Protein AF-A0A928Q6L2-F1 (afdb_monomer)

Mean predicted aligned error: 14.46 Å

Foldseek 3Di:
DDDPDDDDDDDDDDDPPPPPPPPPPPPPAFAFWDWAADPQKIDIDGDPQWWKFKDFAPDETDPVHDTCPDIDGDAAFTWIWMWTQHPSGIHDIDIDTDHHQQPVPGPFPVVSLLVVLVPDAAPEEDEIECADFQWDALSNLVSQACGNYWYWYQYPPRKIKIFGNPFAQHGHGDTADKDWDPDADPVQVVPDDADDKIKMFGDDADFRSGKMKMKDFQAPVLALWKWWKWFADPVVSHTHTDDIFGQDPRMTMDIDGGTGMMMIGTGNDYPDDPVCVVPDPDDDPPPPDD

Nearest PDB structures (foldseek):
  8ayr-assembly2_B  TM=3.734E-01  e=3.442E-06  Akkermansia muciniphila
  6q63-assembly3_C  TM=3.106E-01  e=3.620E-07  Bacteroides thetaiotaomicron
  7n6o-assembly2_B  TM=5.337E-01  e=1.717E-02  Acetivibrio clariflavus DSM 19732
  3fw6-assembly1_A  TM=4.450E-01  e=1.916E-02  uncultured bacterium
  4qaw-assembly2_B  TM=3.427E-01  e=5.441E-02  Paenibacillus barcinonensis

Radius of gyration: 30.63 Å; Cα contacts (8 Å, |Δi|>4): 575; chains: 1; bounding box: 78×60×92 Å

Sequence (290 aa):
MSFLKKCVSAVLAGITCLCFSAGVFAENPIEPPVIKCTRRIVTITAQEGATIYYTTDGTTPDENSEEYTKAFAIADDTVVKAIAVTVDGTSNIAERTLPSPLGDDDPDGWAEIDELLEDVSNHSTITVEAEKNTVIPERILDKIKGRDITLVIKVADGMKWTVNGKNVEYARDTDLYITTGEYIPKSVIDAVDGAKTTQLHLTNDGDFGFKATLSLSVDRENNGKYANLYSYNSTTKELEFRAASLVESGRTTFNFDHAADYALVIDEKSHADLSDLAAGEGVSVNEIML

pLDDT: mean 80.89, std 19.79, range [28.92, 98.44]

Solvent-accessible surface area (backbone atoms only — not comparable to full-atom values): 17105 Å² total; per-residue (Å²): 135,88,83,92,77,81,94,75,90,82,91,84,82,95,66,83,78,76,75,76,69,80,71,77,78,73,74,80,78,58,61,46,29,49,82,46,71,56,95,51,35,38,41,75,48,63,58,90,84,45,50,40,21,30,31,57,84,57,52,87,51,47,96,86,38,50,69,68,83,68,71,47,76,65,80,45,67,29,30,39,20,28,29,23,40,43,99,89,47,70,26,54,78,24,77,47,79,40,76,35,67,61,46,97,88,39,79,53,44,60,69,60,51,53,59,51,57,75,77,56,58,71,77,38,76,48,79,41,68,26,76,85,59,45,62,45,52,26,72,54,45,52,71,28,41,71,34,49,29,32,42,34,38,34,35,63,91,75,25,34,42,34,39,42,12,65,43,37,80,50,62,48,73,37,56,68,48,70,46,75,62,90,84,68,61,64,76,56,59,75,68,51,88,59,90,47,75,50,33,39,42,34,82,36,90,51,72,55,38,33,53,32,35,40,35,43,71,65,49,61,91,43,46,79,22,17,37,31,37,23,40,54,38,84,86,83,63,46,75,44,83,72,49,58,29,67,21,52,97,14,26,36,62,48,78,40,46,56,47,49,43,31,43,36,32,42,30,87,56,70,81,64,57,84,77,59,69,78,74,55,94,82,75,74,82,83,76,82,85,131

Structure (mmCIF, N/CA/C/O backbone):
data_AF-A0A928Q6L2-F1
#
_entry.id   AF-A0A928Q6L2-F1
#
loop_
_atom_site.group_PDB
_atom_site.id
_atom_site.type_symbol
_atom_site.label_atom_id
_atom_site.label_alt_id
_atom_site.label_comp_id
_atom_site.label_asym_id
_atom_site.label_entity_id
_atom_site.label_seq_id
_atom_site.pdbx_PDB_ins_code
_atom_site.Cartn_x
_atom_site.Cartn_y
_atom_site.Cartn_z
_atom_site.occupancy
_atom_site.B_iso_or_equiv
_atom_site.auth_seq_id
_atom_site.auth_comp_id
_atom_site.auth_asym_id
_atom_site.auth_atom_id
_atom_site.pdbx_PDB_model_num
ATOM 1 N N . MET A 1 1 ? 48.086 -8.098 -51.631 1.00 40.62 1 MET A N 1
ATOM 2 C CA . MET A 1 1 ? 48.821 -9.384 -51.598 1.00 40.62 1 MET A CA 1
ATOM 3 C C . MET A 1 1 ? 47.788 -10.508 -51.637 1.00 40.62 1 MET A C 1
ATOM 5 O O . MET A 1 1 ? 47.205 -10.819 -50.620 1.00 40.62 1 MET A O 1
ATOM 9 N N . SER A 1 2 ? 47.265 -10.870 -52.813 1.00 37.84 2 SER A N 1
ATOM 10 C CA . SER A 1 2 ? 47.676 -12.060 -53.585 1.00 37.84 2 SER A CA 1
ATOM 11 C C . SER A 1 2 ? 47.882 -13.302 -52.719 1.00 37.84 2 SER A C 1
ATOM 13 O O . SER A 1 2 ? 48.942 -13.392 -52.122 1.00 37.84 2 SER A O 1
ATOM 15 N N . PHE A 1 3 ? 46.954 -14.265 -52.763 1.00 28.92 3 PHE A N 1
ATOM 16 C CA . PHE A 1 3 ? 47.246 -15.658 -53.143 1.00 28.92 3 PHE A CA 1
ATOM 17 C C . PHE A 1 3 ? 45.947 -16.405 -53.507 1.00 28.92 3 PHE A C 1
ATOM 19 O O . PHE A 1 3 ? 45.435 -17.229 -52.761 1.00 28.92 3 PHE A O 1
ATOM 26 N N . LEU A 1 4 ? 45.445 -16.147 -54.719 1.00 41.34 4 LEU A N 1
ATOM 27 C CA . LEU A 1 4 ? 44.700 -17.149 -55.482 1.00 41.34 4 LEU A CA 1
ATOM 28 C C . LEU A 1 4 ? 45.760 -18.105 -56.066 1.00 41.34 4 LEU A C 1
ATOM 30 O O . LEU A 1 4 ? 46.512 -17.704 -56.956 1.00 41.34 4 LEU A O 1
ATOM 34 N N . LYS A 1 5 ? 45.900 -19.337 -55.557 1.00 35.44 5 LYS A N 1
ATOM 35 C CA . LYS A 1 5 ? 46.769 -20.354 -56.183 1.00 35.44 5 LYS A CA 1
ATOM 36 C C . LYS A 1 5 ? 46.229 -21.782 -56.006 1.00 35.44 5 LYS A C 1
ATOM 38 O O . LYS A 1 5 ? 46.359 -22.376 -54.948 1.00 35.44 5 LYS A O 1
ATOM 43 N N . LYS A 1 6 ? 45.778 -22.318 -57.150 1.00 33.12 6 LYS A N 1
ATOM 44 C CA . LYS A 1 6 ? 45.880 -23.710 -57.635 1.00 33.12 6 LYS A CA 1
ATOM 45 C C . LYS A 1 6 ? 45.034 -24.796 -56.947 1.00 33.12 6 LYS A C 1
ATOM 47 O O . LYS A 1 6 ? 45.506 -25.486 -56.057 1.00 33.12 6 LYS A O 1
ATOM 52 N N . CYS A 1 7 ? 43.872 -25.087 -57.537 1.00 32.19 7 CYS A N 1
ATOM 53 C CA . CYS A 1 7 ? 43.354 -26.456 -57.607 1.00 32.19 7 CYS A CA 1
ATOM 54 C C . CYS A 1 7 ? 43.884 -27.090 -58.904 1.00 32.19 7 CYS A C 1
ATOM 56 O O . CYS A 1 7 ? 43.469 -26.708 -59.997 1.00 32.19 7 CYS A O 1
ATOM 58 N N . VAL A 1 8 ? 44.848 -28.006 -58.790 1.00 32.50 8 VAL A N 1
ATOM 59 C CA . VAL A 1 8 ? 45.273 -28.893 -59.881 1.00 32.50 8 VAL A CA 1
ATOM 60 C C . VAL A 1 8 ? 44.993 -30.325 -59.440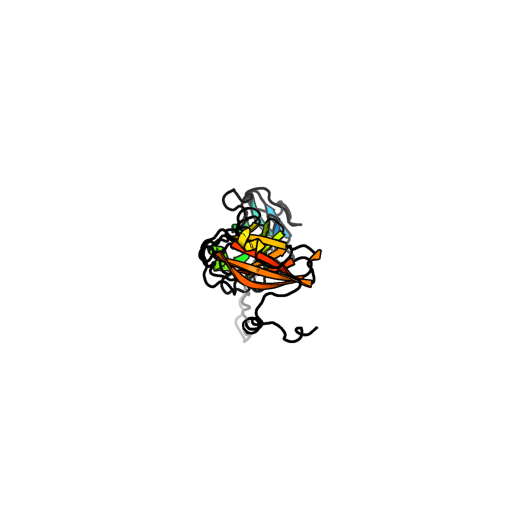 1.00 32.50 8 VAL A C 1
ATOM 62 O O . VAL A 1 8 ? 45.383 -30.737 -58.354 1.00 32.50 8 VAL A O 1
ATOM 65 N N . SER A 1 9 ? 44.279 -31.014 -60.323 1.00 37.91 9 SER A N 1
ATOM 66 C CA . SER A 1 9 ? 43.888 -32.422 -60.360 1.00 37.91 9 SER A CA 1
ATOM 67 C C . SER A 1 9 ? 44.797 -33.421 -59.624 1.00 37.91 9 SER A C 1
ATOM 69 O O . SER A 1 9 ? 45.996 -33.479 -59.891 1.00 37.91 9 SER A O 1
ATOM 71 N N . ALA A 1 10 ? 44.190 -34.290 -58.809 1.00 32.31 10 ALA A N 1
ATOM 72 C CA . ALA A 1 10 ? 44.669 -35.649 -58.558 1.00 32.31 10 ALA A CA 1
ATOM 73 C C . ALA A 1 10 ? 43.482 -36.551 -58.168 1.00 32.31 10 ALA A C 1
ATOM 75 O O . ALA A 1 10 ? 42.943 -36.466 -57.067 1.00 32.31 10 ALA A O 1
ATOM 76 N N . VAL A 1 11 ? 43.071 -37.413 -59.098 1.00 41.72 11 VAL A N 1
ATOM 77 C CA . VAL A 1 11 ? 42.202 -38.568 -58.847 1.00 41.72 11 VAL A CA 1
ATOM 78 C C . VAL A 1 11 ? 43.121 -39.771 -58.639 1.00 41.72 11 VAL A C 1
ATOM 80 O O . VAL A 1 11 ? 43.777 -40.157 -59.599 1.00 41.72 11 VAL A O 1
ATOM 83 N N . LEU A 1 12 ? 43.209 -40.318 -57.417 1.00 36.53 12 LEU A N 1
ATOM 84 C CA . LEU A 1 12 ? 43.029 -41.746 -57.068 1.00 36.53 12 LEU A CA 1
ATOM 85 C C . LEU A 1 12 ? 43.478 -42.040 -55.618 1.00 36.53 12 LEU A C 1
ATOM 87 O O . LEU A 1 12 ? 44.453 -41.479 -55.135 1.00 36.53 12 LEU A O 1
ATOM 91 N N . ALA A 1 13 ? 42.802 -43.029 -55.021 1.00 37.19 13 ALA A N 1
ATOM 92 C CA . ALA A 1 13 ? 43.087 -43.743 -53.768 1.00 37.19 13 ALA A CA 1
ATOM 93 C C . ALA A 1 13 ? 42.640 -43.089 -52.440 1.00 37.19 13 ALA A C 1
ATOM 95 O O . ALA A 1 13 ? 43.429 -42.560 -51.667 1.00 37.19 13 ALA A O 1
ATOM 96 N N . GLY A 1 14 ? 41.354 -43.274 -52.119 1.00 45.66 14 GLY A N 1
ATOM 97 C CA . GLY A 1 14 ? 40.984 -43.892 -50.837 1.00 45.66 14 GLY A CA 1
ATOM 98 C C . GLY A 1 14 ? 41.212 -43.109 -49.542 1.00 45.66 14 GLY A C 1
ATOM 99 O O . GLY A 1 14 ? 41.394 -43.742 -48.507 1.00 45.66 14 GLY A O 1
ATOM 100 N N . ILE A 1 15 ? 41.169 -41.778 -49.564 1.00 41.44 15 ILE A N 1
ATOM 101 C CA . ILE A 1 15 ? 41.111 -40.965 -48.343 1.00 41.44 15 ILE A CA 1
ATOM 102 C C . ILE A 1 15 ? 39.770 -40.243 -48.337 1.00 41.44 15 ILE A C 1
ATOM 104 O O . ILE A 1 15 ? 39.452 -39.484 -49.252 1.00 41.44 15 ILE A O 1
ATOM 108 N N . THR A 1 16 ? 38.968 -40.524 -47.316 1.00 37.81 16 THR A N 1
ATOM 109 C CA . THR A 1 16 ? 37.735 -39.816 -46.986 1.00 37.81 16 THR A CA 1
ATOM 110 C C . THR A 1 16 ? 38.023 -38.318 -47.006 1.00 37.81 16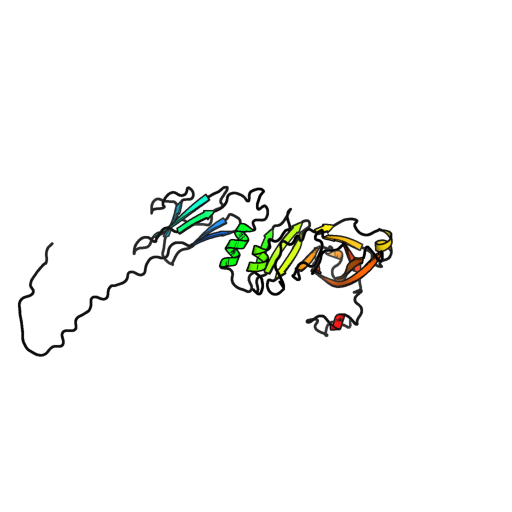 THR A C 1
ATOM 112 O O . THR A 1 16 ? 38.764 -37.804 -46.169 1.00 37.81 16 THR A O 1
ATOM 115 N N . CYS A 1 17 ? 37.467 -37.613 -47.989 1.00 34.19 17 CYS A N 1
ATOM 116 C CA . CYS A 1 17 ? 37.455 -36.162 -47.988 1.00 34.19 17 CYS A CA 1
ATOM 117 C C . CYS A 1 17 ? 36.532 -35.750 -46.838 1.00 34.19 17 CYS A C 1
ATOM 119 O O . CYS A 1 17 ? 35.310 -35.778 -46.970 1.00 34.19 17 CYS A O 1
ATOM 121 N N . LEU A 1 18 ? 37.113 -35.445 -45.677 1.00 39.09 18 LEU A N 1
ATOM 122 C CA . LEU A 1 18 ? 36.446 -34.626 -44.678 1.00 39.09 18 LEU A CA 1
ATOM 123 C C . LEU A 1 18 ? 36.223 -33.272 -45.347 1.00 39.09 18 LEU A C 1
ATOM 125 O O . LEU A 1 18 ? 37.106 -32.415 -45.360 1.00 39.09 18 LEU A O 1
ATOM 129 N N . CYS A 1 19 ? 35.051 -33.096 -45.951 1.00 41.66 19 CYS A N 1
ATOM 130 C CA . CYS A 1 19 ? 34.505 -31.772 -46.152 1.00 41.66 19 CYS A CA 1
ATOM 131 C C . CYS A 1 19 ? 34.400 -31.163 -44.753 1.00 41.66 19 CYS A C 1
ATOM 133 O O . CYS A 1 19 ? 33.450 -31.435 -44.022 1.00 41.66 19 CYS A O 1
ATOM 135 N N . PHE A 1 20 ? 35.394 -30.370 -44.351 1.00 37.38 20 PHE A N 1
ATOM 136 C CA . PHE A 1 20 ? 35.146 -29.336 -43.364 1.00 37.38 20 PHE A CA 1
ATOM 137 C C . PHE A 1 20 ? 34.102 -28.433 -44.012 1.00 37.38 20 PHE A C 1
ATOM 139 O O . PHE A 1 20 ? 34.420 -27.589 -44.849 1.00 37.38 20 PHE A O 1
ATOM 146 N N . SER A 1 21 ? 32.832 -28.672 -43.681 1.00 47.53 21 SER A N 1
ATOM 147 C CA . SER A 1 21 ? 31.844 -27.611 -43.736 1.00 47.53 21 SER A CA 1
ATOM 148 C C . SER A 1 21 ? 32.478 -26.468 -42.963 1.00 47.53 21 SER A C 1
ATOM 150 O O . SER A 1 21 ? 32.777 -26.631 -41.779 1.00 47.53 21 SER A O 1
ATOM 152 N N . ALA A 1 22 ? 32.759 -25.355 -43.638 1.00 45.72 22 ALA A N 1
ATOM 153 C CA . ALA A 1 22 ? 32.972 -24.101 -42.949 1.00 45.72 22 ALA A CA 1
ATOM 154 C C . ALA A 1 22 ? 31.713 -23.907 -42.102 1.00 45.72 22 ALA A C 1
ATOM 156 O O . ALA A 1 22 ? 30.637 -23.632 -42.632 1.00 45.72 22 ALA A O 1
ATOM 157 N N . GLY A 1 23 ? 31.812 -24.217 -40.809 1.00 45.12 23 GLY A N 1
ATOM 158 C CA . GLY A 1 23 ? 30.796 -23.827 -39.858 1.00 45.12 23 GLY A CA 1
ATOM 159 C C . GLY A 1 23 ? 30.689 -22.324 -40.003 1.00 45.12 23 GLY A C 1
ATOM 160 O O . GLY A 1 23 ? 31.689 -21.619 -39.873 1.00 45.12 23 GLY A O 1
ATOM 161 N N . VAL A 1 24 ? 29.507 -21.853 -40.377 1.00 46.97 24 VAL A N 1
ATOM 162 C CA . VAL A 1 24 ? 29.155 -20.452 -40.213 1.00 46.97 24 VAL A CA 1
ATOM 163 C C . VAL A 1 24 ? 29.370 -20.187 -38.726 1.00 46.97 24 VAL A C 1
ATOM 165 O O . VAL A 1 24 ? 28.624 -20.712 -37.901 1.00 46.97 24 VAL A O 1
ATOM 168 N N . PHE A 1 25 ? 30.442 -19.480 -38.366 1.00 44.53 25 PHE A N 1
ATOM 169 C CA . PHE A 1 25 ? 30.524 -18.867 -37.051 1.00 44.53 25 PHE A CA 1
ATOM 170 C C . PHE A 1 25 ? 29.411 -17.827 -37.065 1.00 44.53 25 PHE A C 1
ATOM 172 O O . PHE A 1 25 ? 29.565 -16.763 -37.656 1.00 44.53 25 PHE A O 1
ATOM 179 N N . ALA A 1 26 ? 28.237 -18.186 -36.548 1.00 49.31 26 ALA A N 1
ATOM 180 C CA . ALA A 1 26 ? 27.267 -17.177 -36.182 1.00 49.31 26 ALA A CA 1
ATOM 181 C C . ALA A 1 26 ? 27.952 -16.375 -35.076 1.00 49.31 26 ALA A C 1
ATOM 183 O O . ALA A 1 26 ? 28.134 -16.888 -33.971 1.00 49.31 26 ALA A O 1
ATOM 184 N N . GLU A 1 27 ? 28.442 -15.182 -35.413 1.00 59.59 27 GLU A N 1
ATOM 185 C CA . GLU A 1 27 ? 28.811 -14.192 -34.410 1.00 59.59 27 GLU A CA 1
ATOM 186 C C . GLU A 1 27 ? 27.610 -14.082 -33.469 1.00 59.59 27 GLU A C 1
ATOM 188 O O . GLU A 1 27 ? 26.473 -13.927 -33.926 1.00 59.59 27 GLU A O 1
ATOM 193 N N . ASN A 1 28 ? 27.834 -14.303 -32.172 1.00 69.88 28 ASN A N 1
ATOM 194 C CA . ASN A 1 28 ? 26.754 -14.195 -31.205 1.00 69.88 28 ASN A CA 1
ATOM 195 C C . ASN A 1 28 ? 26.298 -12.728 -31.226 1.00 69.88 28 ASN A C 1
ATOM 197 O O . ASN A 1 28 ? 27.133 -11.859 -30.963 1.00 69.88 28 ASN A O 1
ATOM 201 N N . PRO A 1 29 ? 25.046 -12.423 -31.607 1.00 80.81 29 PRO A N 1
ATOM 202 C CA . PRO A 1 29 ? 24.621 -11.043 -31.777 1.00 80.81 29 PRO A CA 1
ATOM 203 C C . PRO A 1 29 ? 24.722 -10.304 -30.442 1.00 80.81 29 PRO A C 1
ATOM 205 O O . PRO A 1 29 ? 24.316 -10.828 -29.408 1.00 80.81 29 PRO A O 1
ATOM 208 N N . ILE A 1 30 ? 25.266 -9.089 -30.476 1.00 89.94 30 ILE A N 1
ATOM 209 C CA . ILE A 1 30 ? 25.397 -8.238 -29.291 1.00 89.94 30 ILE A CA 1
ATOM 210 C C . ILE A 1 30 ? 23.996 -7.787 -28.876 1.00 89.94 30 ILE A C 1
ATOM 212 O O . ILE A 1 30 ? 23.276 -7.162 -29.665 1.00 89.94 30 ILE A O 1
ATOM 216 N N . GLU A 1 31 ? 23.606 -8.109 -27.646 1.00 92.19 31 GLU A N 1
ATOM 217 C CA . GLU A 1 31 ? 22.287 -7.774 -27.118 1.00 92.19 31 GLU A CA 1
ATOM 218 C C . GLU A 1 31 ? 22.142 -6.249 -26.959 1.00 92.19 31 GLU A C 1
ATOM 220 O O . GLU A 1 31 ? 23.057 -5.588 -26.453 1.00 92.19 31 GLU A O 1
ATOM 225 N N . PRO A 1 32 ? 21.012 -5.653 -27.392 1.00 94.56 32 PRO A N 1
ATOM 226 C CA . PRO A 1 32 ? 20.738 -4.241 -27.147 1.00 94.56 32 PRO A CA 1
ATOM 227 C C . PRO A 1 32 ? 20.707 -3.927 -25.646 1.00 94.56 32 PRO A C 1
ATOM 229 O O . PRO A 1 32 ? 20.254 -4.765 -24.861 1.00 94.56 32 PRO A O 1
ATOM 232 N N . PRO A 1 33 ? 21.119 -2.717 -25.225 1.00 96.50 33 PRO A N 1
ATOM 233 C CA . PRO A 1 33 ? 20.975 -2.303 -23.838 1.00 96.50 33 PRO A CA 1
ATOM 234 C C . PRO A 1 33 ? 19.519 -2.354 -23.363 1.00 96.50 33 PRO A C 1
ATOM 236 O O . PRO A 1 33 ? 18.582 -2.102 -24.114 1.00 96.50 33 PRO A O 1
ATOM 239 N N . VAL A 1 34 ? 19.322 -2.599 -22.075 1.00 92.62 34 VAL A N 1
ATOM 240 C CA . VAL A 1 34 ? 18.017 -2.494 -21.423 1.00 92.62 34 VAL A CA 1
ATOM 241 C C . VAL A 1 34 ? 17.942 -1.144 -20.723 1.00 92.62 34 VAL A C 1
ATOM 243 O O . VAL A 1 34 ? 18.728 -0.874 -19.815 1.00 92.62 34 VAL A O 1
ATOM 246 N N . ILE A 1 35 ? 16.995 -0.299 -21.137 1.00 91.19 35 ILE A N 1
ATOM 247 C CA . ILE A 1 35 ? 16.737 1.013 -20.531 1.00 91.19 35 ILE A CA 1
ATOM 248 C C . ILE A 1 35 ? 15.578 0.868 -19.542 1.00 91.19 35 ILE A C 1
ATOM 250 O O . ILE A 1 35 ? 14.448 0.575 -19.939 1.00 91.19 35 ILE A O 1
ATOM 254 N N . LYS A 1 36 ? 15.845 1.108 -18.257 1.00 84.06 36 LYS A N 1
ATOM 255 C CA . LYS A 1 36 ? 14.847 1.136 -17.181 1.00 84.06 36 LYS A CA 1
ATOM 256 C C . LYS A 1 36 ? 14.725 2.534 -16.600 1.00 84.06 36 LYS A C 1
ATOM 258 O O . LYS A 1 36 ? 15.730 3.213 -16.419 1.00 84.06 36 LYS A O 1
ATOM 263 N N . CYS A 1 37 ? 13.511 2.935 -16.253 1.00 76.56 37 CYS A N 1
ATOM 264 C CA . CYS A 1 37 ? 13.260 4.134 -15.465 1.00 76.56 37 CYS A CA 1
ATOM 265 C C . CYS A 1 37 ? 12.486 3.741 -14.210 1.00 76.56 37 CYS A C 1
ATOM 267 O O . CYS A 1 37 ? 11.522 2.982 -14.278 1.00 76.56 37 CYS A O 1
ATOM 269 N N . THR A 1 38 ? 12.934 4.211 -13.053 1.00 68.75 38 THR A N 1
ATOM 270 C CA . THR A 1 38 ? 12.230 4.016 -11.784 1.00 68.75 38 THR A CA 1
ATOM 271 C C . THR A 1 38 ? 12.279 5.319 -11.014 1.00 68.75 38 THR A C 1
ATOM 273 O O . THR A 1 38 ? 13.371 5.774 -10.670 1.00 68.75 38 THR A O 1
ATOM 276 N N . ARG A 1 39 ? 11.118 5.932 -10.740 1.00 67.69 39 ARG A N 1
ATOM 277 C CA . ARG A 1 39 ? 11.035 7.228 -10.048 1.00 67.69 39 ARG A CA 1
ATOM 278 C C . ARG A 1 39 ? 11.937 8.279 -10.694 1.00 67.69 39 ARG A C 1
ATOM 280 O O . ARG A 1 39 ? 12.714 8.947 -10.011 1.00 67.69 39 ARG A O 1
ATOM 287 N N . ARG A 1 40 ? 11.855 8.397 -12.022 1.00 72.00 40 ARG A N 1
ATOM 288 C CA . ARG A 1 40 ? 12.653 9.326 -12.848 1.00 72.00 40 ARG A CA 1
ATOM 289 C C . ARG A 1 40 ? 14.159 9.075 -12.881 1.00 72.00 40 ARG A C 1
ATOM 291 O O . ARG A 1 40 ? 14.885 9.900 -13.430 1.00 72.00 40 ARG A O 1
ATOM 298 N N . ILE A 1 41 ? 14.642 7.984 -12.295 1.00 75.56 41 ILE A N 1
ATOM 299 C CA . ILE A 1 41 ? 16.047 7.598 -12.371 1.00 75.56 41 ILE A CA 1
ATOM 300 C C . ILE A 1 41 ? 16.188 6.582 -13.497 1.00 75.56 41 ILE A C 1
ATOM 302 O O . ILE A 1 41 ? 15.669 5.467 -13.412 1.00 75.56 41 ILE A O 1
ATOM 306 N N . VAL A 1 42 ? 16.897 6.981 -14.547 1.00 87.69 42 VAL A N 1
ATOM 307 C CA . VAL A 1 42 ? 17.224 6.128 -15.683 1.00 87.69 42 VAL A CA 1
ATOM 308 C C . VAL A 1 42 ? 18.429 5.275 -15.332 1.00 87.69 42 VAL A C 1
ATOM 310 O O . VAL A 1 42 ? 19.475 5.777 -14.913 1.00 87.69 42 VAL A O 1
ATOM 313 N N . THR A 1 43 ? 18.272 3.973 -15.528 1.00 89.56 43 THR A N 1
ATOM 314 C CA . THR A 1 43 ? 19.337 2.981 -15.435 1.00 89.56 43 THR A CA 1
ATOM 315 C C . THR A 1 43 ? 19.429 2.228 -16.750 1.00 89.56 43 THR A C 1
ATOM 317 O O . THR A 1 43 ? 18.408 1.830 -17.309 1.00 89.56 43 THR A O 1
ATOM 320 N N . ILE A 1 44 ? 20.646 2.046 -17.252 1.00 96.06 44 ILE A N 1
ATOM 321 C CA . ILE A 1 44 ? 20.903 1.319 -18.493 1.00 96.06 44 ILE A CA 1
ATOM 322 C C . ILE A 1 44 ? 21.837 0.155 -18.174 1.00 96.06 44 ILE A C 1
ATOM 324 O O . ILE A 1 44 ? 22.843 0.327 -17.486 1.00 96.06 44 ILE A O 1
ATOM 328 N N . THR A 1 45 ? 21.490 -1.044 -18.631 1.00 94.62 45 THR A N 1
ATOM 329 C CA . THR A 1 45 ? 22.309 -2.250 -18.447 1.00 94.62 45 THR A CA 1
ATOM 330 C C . THR A 1 45 ? 22.571 -2.916 -19.786 1.00 94.62 45 THR A C 1
ATOM 332 O O . THR A 1 45 ? 21.702 -2.905 -20.651 1.00 94.62 45 THR A O 1
ATOM 335 N N . ALA A 1 46 ? 23.738 -3.529 -19.951 1.00 95.19 46 ALA A N 1
ATOM 336 C CA . ALA A 1 46 ? 24.104 -4.284 -21.145 1.00 95.19 46 ALA A CA 1
ATOM 337 C C . ALA A 1 46 ? 24.842 -5.572 -20.753 1.00 95.19 46 ALA A C 1
ATOM 339 O O . ALA A 1 46 ? 25.139 -5.790 -19.575 1.00 95.19 46 ALA A O 1
ATOM 340 N N . GLN A 1 47 ? 25.125 -6.417 -21.744 1.00 91.69 47 GLN A N 1
ATOM 341 C CA . GLN A 1 47 ? 25.938 -7.620 -21.574 1.00 91.69 47 GLN A CA 1
ATOM 342 C C . GLN A 1 47 ? 27.330 -7.311 -20.987 1.00 91.69 47 GLN A C 1
ATOM 344 O O . GLN A 1 47 ? 27.869 -6.214 -21.156 1.00 91.69 47 GLN A O 1
ATOM 349 N N . GLU A 1 48 ? 27.924 -8.289 -20.299 1.00 90.62 48 GLU A N 1
ATOM 350 C CA . GLU A 1 48 ? 29.237 -8.137 -19.664 1.00 90.62 48 GLU A CA 1
ATOM 351 C C . GLU A 1 48 ? 30.322 -7.751 -20.686 1.00 90.62 48 GLU A C 1
ATOM 353 O O . GLU A 1 48 ? 30.392 -8.302 -21.784 1.00 90.62 48 GLU A O 1
ATOM 358 N N . GLY A 1 49 ? 31.173 -6.788 -20.318 1.00 89.62 49 GLY A N 1
ATOM 359 C CA . GLY A 1 49 ? 32.259 -6.300 -21.172 1.00 89.62 49 GLY A CA 1
ATOM 360 C C . GLY A 1 49 ? 31.848 -5.280 -22.240 1.00 89.62 49 GLY A C 1
ATOM 361 O O . GLY A 1 49 ? 32.707 -4.870 -23.018 1.00 89.62 49 GLY A O 1
ATOM 362 N N . ALA A 1 50 ? 30.580 -4.855 -22.281 1.00 95.56 50 ALA A N 1
ATOM 363 C CA . ALA A 1 50 ? 30.124 -3.784 -23.163 1.00 95.56 50 ALA A CA 1
ATOM 364 C C . ALA A 1 50 ? 30.236 -2.393 -22.519 1.00 95.56 50 ALA A C 1
ATOM 366 O O . ALA A 1 50 ? 29.887 -2.206 -21.351 1.00 95.56 50 ALA A O 1
ATOM 367 N N . THR A 1 51 ? 30.640 -1.406 -23.318 1.00 97.50 51 THR A N 1
ATOM 368 C CA . THR A 1 51 ? 30.500 0.021 -23.000 1.00 97.50 51 THR A CA 1
ATOM 369 C C . THR A 1 51 ? 29.181 0.530 -23.571 1.00 97.50 51 THR A C 1
ATOM 371 O O . THR A 1 51 ? 28.827 0.207 -24.704 1.00 97.50 51 THR A O 1
ATOM 374 N N . ILE A 1 52 ? 28.434 1.313 -22.795 1.00 98.44 52 ILE A N 1
ATOM 375 C CA . ILE A 1 52 ? 27.116 1.819 -23.191 1.00 98.44 52 ILE A CA 1
ATOM 376 C C . ILE A 1 52 ? 27.238 3.288 -23.588 1.00 98.44 52 ILE A C 1
ATOM 378 O O . ILE A 1 52 ? 27.720 4.095 -22.795 1.00 98.44 52 ILE A O 1
ATOM 382 N N . TYR A 1 53 ? 26.721 3.637 -24.765 1.00 98.06 53 TYR A N 1
ATOM 383 C CA . TYR A 1 53 ? 26.593 5.021 -25.226 1.00 98.06 53 TYR A CA 1
ATOM 384 C C . TYR A 1 53 ? 25.127 5.368 -25.447 1.00 98.06 53 TYR A C 1
ATOM 386 O O . TYR A 1 53 ? 24.376 4.547 -25.983 1.00 98.06 53 TYR A O 1
ATOM 394 N N . TYR A 1 54 ? 24.711 6.563 -25.028 1.00 97.62 54 TYR A N 1
ATOM 395 C CA . TYR A 1 54 ? 23.310 6.968 -25.068 1.00 97.62 54 TYR A CA 1
ATOM 396 C C . TYR A 1 54 ? 23.099 8.433 -25.458 1.00 97.62 54 TYR A C 1
ATOM 398 O O . TYR A 1 54 ? 24.002 9.268 -25.407 1.00 97.62 54 TYR A O 1
ATOM 406 N N . THR A 1 55 ? 21.860 8.728 -25.836 1.00 96.88 55 THR A N 1
ATOM 407 C CA . THR A 1 55 ? 21.327 10.065 -26.115 1.00 96.88 55 THR A CA 1
ATOM 408 C C . THR A 1 55 ? 19.984 10.224 -25.402 1.00 96.88 55 THR A C 1
ATOM 410 O O . THR A 1 55 ? 19.288 9.242 -25.139 1.00 96.88 55 THR A O 1
ATOM 413 N N . THR A 1 56 ? 19.622 11.459 -25.055 1.00 93.12 56 THR A N 1
ATOM 414 C CA . THR A 1 56 ? 18.370 11.810 -24.347 1.00 93.12 56 THR A CA 1
ATOM 415 C C . THR A 1 56 ? 17.440 12.698 -25.176 1.00 93.12 56 THR A C 1
ATOM 417 O O . THR A 1 56 ? 16.292 12.930 -24.806 1.00 93.12 56 THR A O 1
ATOM 420 N N . ASP A 1 57 ? 17.916 13.178 -26.321 1.00 89.81 57 ASP A N 1
ATOM 421 C CA . ASP A 1 57 ? 17.193 14.041 -27.258 1.00 89.81 57 ASP A CA 1
ATOM 422 C C . ASP A 1 57 ? 16.566 13.256 -28.427 1.00 89.81 57 ASP A C 1
ATOM 424 O O . ASP A 1 57 ? 16.056 13.843 -29.382 1.00 89.81 57 ASP A O 1
ATOM 428 N N . GLY A 1 58 ? 16.615 11.920 -28.371 1.00 88.81 58 GLY A N 1
ATOM 429 C CA . GLY A 1 58 ? 16.126 11.030 -29.420 1.00 88.81 58 GLY A CA 1
ATOM 430 C C . GLY A 1 58 ? 17.026 10.921 -30.656 1.00 88.81 58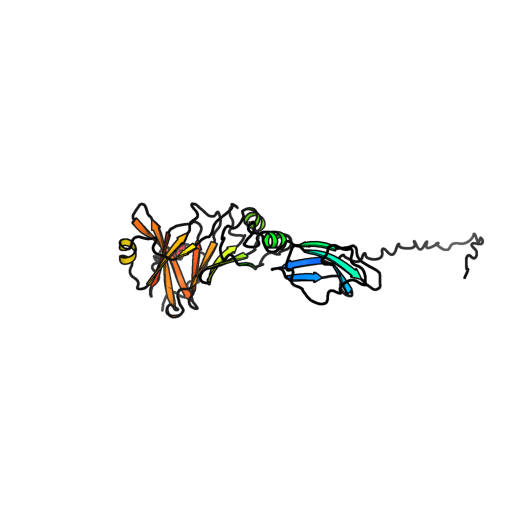 GLY A C 1
ATOM 431 O O . GLY A 1 58 ? 16.6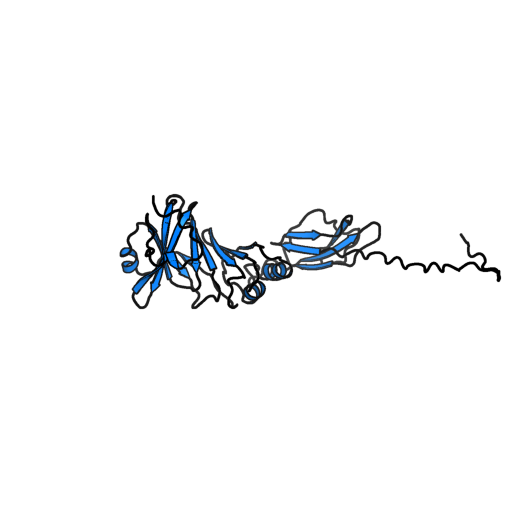46 10.237 -31.613 1.00 88.81 58 GLY A O 1
ATOM 432 N N . THR A 1 59 ? 18.209 11.542 -30.668 1.00 96.50 59 THR A N 1
ATOM 433 C CA . THR A 1 59 ? 19.188 11.336 -31.746 1.00 96.50 59 THR A CA 1
ATOM 434 C C . THR A 1 59 ? 19.771 9.920 -31.704 1.00 96.50 59 THR A C 1
ATOM 436 O O . THR A 1 59 ? 19.737 9.245 -30.678 1.00 96.50 59 THR A O 1
ATOM 439 N N . THR A 1 60 ? 20.266 9.415 -32.835 1.00 96.56 60 THR A N 1
ATOM 440 C CA . THR A 1 60 ? 20.871 8.076 -32.897 1.00 96.56 60 THR A CA 1
ATOM 441 C C . THR A 1 60 ? 22.218 8.066 -32.163 1.00 96.56 60 THR A C 1
ATOM 443 O O . THR A 1 60 ? 23.094 8.826 -32.575 1.00 96.56 60 THR A O 1
ATOM 446 N N . PRO A 1 61 ? 22.414 7.218 -31.135 1.00 97.19 61 PRO A N 1
ATOM 447 C CA . PRO A 1 61 ? 23.673 7.157 -30.402 1.00 97.19 61 PRO A CA 1
ATOM 448 C C . PRO A 1 61 ? 24.777 6.476 -31.224 1.00 97.19 61 PRO A C 1
ATOM 450 O O . PRO A 1 61 ? 24.519 5.576 -32.028 1.00 97.19 61 PRO A O 1
ATOM 453 N N . ASP A 1 62 ? 26.012 6.896 -30.980 1.00 96.75 62 ASP A N 1
ATOM 454 C CA . ASP A 1 62 ? 27.261 6.354 -31.519 1.00 96.75 62 ASP A CA 1
ATOM 455 C C . ASP A 1 62 ? 28.368 6.371 -30.437 1.00 96.75 62 ASP A C 1
ATOM 457 O O . ASP A 1 62 ? 28.135 6.798 -29.308 1.00 96.75 62 ASP A O 1
ATOM 461 N N . GLU A 1 63 ? 29.588 5.933 -30.762 1.00 95.44 63 GLU A N 1
ATOM 462 C CA . GLU A 1 63 ? 30.733 5.934 -29.826 1.00 95.44 63 GLU A CA 1
ATOM 463 C C . GLU A 1 63 ? 31.196 7.339 -29.377 1.00 95.44 63 GLU A C 1
ATOM 465 O O . GLU A 1 63 ? 32.023 7.452 -28.474 1.00 95.44 63 GLU A O 1
ATOM 470 N N . ASN A 1 64 ? 30.687 8.417 -29.990 1.00 95.50 64 ASN A N 1
ATOM 471 C CA . ASN A 1 64 ? 30.960 9.798 -29.576 1.00 95.50 64 ASN A CA 1
ATOM 472 C C . ASN A 1 64 ? 29.863 10.370 -28.665 1.00 95.50 64 ASN A C 1
ATOM 474 O O . ASN A 1 64 ? 29.988 11.504 -28.195 1.00 95.50 64 ASN A O 1
ATOM 478 N N . SER A 1 65 ? 28.778 9.621 -28.461 1.00 97.75 65 SER A N 1
ATOM 479 C CA . SER A 1 65 ? 27.665 10.005 -27.596 1.00 97.75 65 SER A CA 1
ATOM 480 C C . SER A 1 65 ? 28.051 9.889 -26.116 1.00 97.75 65 SER A C 1
ATOM 482 O O . SER A 1 65 ? 29.178 9.526 -25.773 1.00 97.75 65 SER A O 1
ATOM 484 N N . GLU A 1 66 ? 27.140 10.235 -25.207 1.00 97.31 66 GLU A N 1
ATOM 485 C CA . GLU A 1 66 ? 27.453 10.213 -23.779 1.00 97.31 66 GLU A CA 1
ATOM 486 C C . GLU A 1 66 ? 27.624 8.768 -23.284 1.00 97.31 66 GLU A C 1
ATOM 488 O O . GLU A 1 66 ? 26.771 7.912 -23.520 1.00 97.31 66 GLU A O 1
ATOM 493 N N . GLU A 1 67 ? 28.736 8.482 -22.604 1.00 97.69 67 GLU A N 1
ATOM 494 C CA . GLU A 1 67 ? 28.978 7.168 -22.004 1.00 97.69 67 GLU A CA 1
ATOM 495 C C . GLU A 1 67 ? 28.151 7.016 -20.721 1.00 97.69 67 GLU A C 1
ATOM 497 O O . GLU A 1 67 ? 28.255 7.815 -19.781 1.00 97.69 67 GLU A O 1
ATOM 502 N N . TYR A 1 68 ? 27.348 5.955 -20.645 1.00 96.81 68 TYR A N 1
ATOM 503 C CA . TYR A 1 68 ? 26.594 5.644 -19.438 1.00 96.81 68 TYR A CA 1
ATOM 504 C C . TYR A 1 68 ? 27.525 5.061 -18.371 1.00 96.81 68 TYR A C 1
ATOM 506 O O . TYR A 1 68 ? 27.906 3.893 -18.401 1.00 96.81 68 TYR A O 1
ATOM 514 N N . THR A 1 69 ? 27.860 5.892 -17.387 1.00 95.06 69 THR A N 1
ATOM 515 C CA . THR A 1 69 ? 28.728 5.521 -16.254 1.00 95.06 69 THR A CA 1
ATOM 516 C C . THR A 1 69 ? 27.980 5.456 -14.924 1.00 95.06 69 THR A C 1
ATOM 518 O O . THR A 1 69 ? 28.438 4.825 -13.971 1.00 95.06 69 THR A O 1
ATOM 521 N N . LYS A 1 70 ? 26.820 6.114 -14.837 1.00 91.75 70 LYS A N 1
ATOM 522 C CA . LYS A 1 70 ? 25.964 6.159 -13.649 1.00 91.75 70 LYS A CA 1
ATOM 523 C C . LYS A 1 70 ? 24.523 6.463 -14.038 1.00 91.75 70 LYS A C 1
ATOM 525 O O . LYS A 1 70 ? 24.266 7.085 -15.064 1.00 91.75 70 LYS A O 1
ATOM 530 N N . ALA A 1 71 ? 23.605 6.093 -13.153 1.00 91.06 71 ALA A N 1
ATOM 531 C CA . ALA A 1 71 ? 22.205 6.462 -13.276 1.00 91.06 71 ALA A CA 1
ATOM 532 C C . ALA A 1 71 ? 22.023 7.992 -13.294 1.00 91.06 71 ALA A C 1
ATOM 534 O O . ALA A 1 71 ? 22.74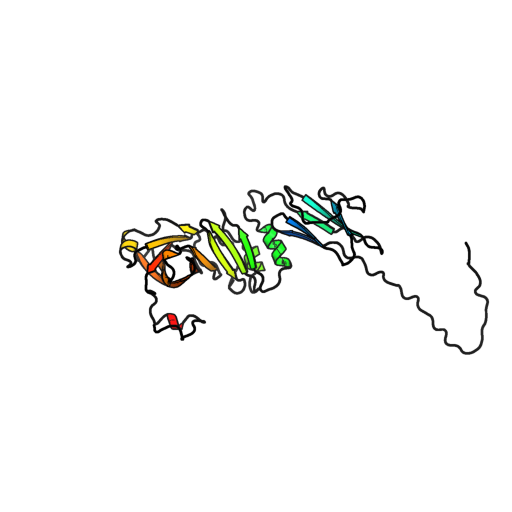4 8.716 -12.595 1.00 91.06 71 ALA A O 1
ATOM 535 N N . PHE A 1 72 ? 21.043 8.474 -14.057 1.00 88.56 72 PHE A N 1
ATOM 536 C CA . PHE A 1 72 ? 20.745 9.902 -14.195 1.00 88.56 72 PHE A CA 1
ATOM 537 C C . PHE A 1 72 ? 19.250 10.184 -14.032 1.00 88.56 72 PHE A C 1
ATOM 539 O O . PHE A 1 72 ? 18.416 9.316 -14.273 1.00 88.56 72 PHE A O 1
ATOM 546 N N . ALA A 1 73 ? 18.913 11.396 -13.588 1.00 81.69 73 ALA A N 1
ATOM 547 C CA . ALA A 1 73 ? 17.529 11.820 -13.417 1.00 81.69 73 ALA A CA 1
ATOM 548 C C . ALA A 1 73 ? 17.024 12.551 -14.667 1.00 81.69 73 ALA A C 1
ATOM 550 O O . ALA A 1 73 ? 17.755 13.365 -15.230 1.00 81.69 73 ALA A O 1
ATOM 551 N N . ILE A 1 74 ? 15.775 12.307 -15.062 1.00 79.44 74 ILE A N 1
ATOM 552 C CA . ILE A 1 74 ? 15.098 13.063 -16.128 1.00 79.44 74 ILE A CA 1
ATOM 553 C C . ILE A 1 74 ? 14.190 14.145 -15.542 1.00 79.44 74 ILE A C 1
ATOM 555 O O . ILE A 1 74 ? 13.651 13.985 -14.442 1.00 79.44 74 ILE A O 1
ATOM 559 N N . ALA A 1 75 ? 14.044 15.262 -16.261 1.00 65.81 75 ALA A N 1
ATOM 560 C CA . ALA A 1 75 ? 13.252 16.436 -15.872 1.00 65.81 75 ALA A CA 1
ATOM 561 C C . ALA A 1 75 ? 11.937 16.570 -16.661 1.00 65.81 75 ALA A C 1
ATOM 563 O O . ALA A 1 75 ? 10.964 17.016 -16.065 1.00 65.81 75 ALA A O 1
ATOM 564 N N . ASP A 1 76 ? 11.894 16.088 -17.906 1.00 71.25 76 ASP A N 1
ATOM 565 C CA . ASP A 1 76 ? 10.793 16.214 -18.875 1.00 71.25 76 ASP A CA 1
ATOM 566 C C . ASP A 1 76 ? 10.724 14.963 -19.780 1.00 71.25 76 ASP A C 1
ATOM 568 O O . ASP A 1 76 ? 11.523 14.037 -19.603 1.00 71.25 76 ASP A O 1
ATOM 572 N N . ASP A 1 77 ? 9.787 14.936 -20.738 1.00 73.75 77 ASP A N 1
ATOM 573 C CA . ASP A 1 77 ? 9.631 13.882 -21.749 1.00 73.75 77 ASP A CA 1
ATOM 574 C C . ASP A 1 77 ? 10.976 13.672 -22.438 1.00 73.75 77 ASP A C 1
ATOM 576 O O . ASP A 1 77 ? 11.483 14.547 -23.140 1.00 73.75 77 ASP A O 1
ATOM 580 N N . THR A 1 78 ? 11.572 12.507 -22.211 1.00 83.50 78 THR A N 1
ATOM 581 C CA . THR A 1 78 ? 12.933 12.210 -22.647 1.00 83.50 78 THR A CA 1
ATOM 582 C C . THR A 1 78 ? 12.915 10.944 -23.482 1.00 83.50 78 THR A C 1
ATOM 584 O O . THR A 1 78 ? 12.521 9.879 -23.009 1.00 83.50 78 THR A O 1
ATOM 587 N N . VAL A 1 79 ? 13.375 11.029 -24.728 1.00 90.00 79 VAL A N 1
ATOM 588 C CA . VAL A 1 79 ? 13.599 9.840 -25.556 1.00 90.00 79 VAL A CA 1
ATOM 589 C C . VAL A 1 79 ? 15.025 9.378 -25.319 1.00 90.00 79 VAL A C 1
ATOM 591 O O . VAL A 1 79 ? 15.972 9.991 -25.810 1.00 90.00 79 VAL A O 1
ATOM 594 N N . VAL A 1 80 ? 15.175 8.290 -24.566 1.00 93.88 80 VAL A N 1
ATOM 595 C CA . VAL A 1 80 ? 16.479 7.679 -24.321 1.00 93.88 80 VAL A CA 1
ATOM 596 C C . VAL A 1 80 ? 16.738 6.630 -25.392 1.00 93.88 80 VAL A C 1
ATOM 598 O O . VAL A 1 80 ? 15.954 5.691 -25.549 1.00 93.88 80 VAL A O 1
ATOM 601 N N . LYS A 1 81 ? 17.849 6.772 -26.116 1.00 96.81 81 LYS A N 1
ATOM 602 C CA . LYS A 1 81 ? 18.358 5.742 -27.028 1.00 96.81 81 LYS A CA 1
ATOM 603 C C . LYS A 1 81 ? 19.730 5.291 -26.570 1.00 96.81 81 LYS A C 1
ATOM 605 O O . LYS A 1 81 ? 20.525 6.125 -26.154 1.00 96.81 81 LYS A O 1
ATOM 610 N N . ALA A 1 82 ? 20.015 3.996 -26.645 1.00 97.56 82 ALA A N 1
ATOM 611 C CA . ALA A 1 82 ? 21.289 3.442 -26.203 1.00 97.56 82 ALA A CA 1
ATOM 612 C C . ALA A 1 82 ? 21.798 2.325 -27.120 1.00 97.56 82 ALA A C 1
ATOM 614 O O . ALA A 1 82 ? 21.015 1.544 -27.663 1.00 97.56 82 ALA A O 1
ATOM 615 N N . ILE A 1 83 ? 23.120 2.228 -27.239 1.00 98.12 83 ILE A N 1
ATOM 616 C CA . ILE A 1 83 ? 23.838 1.117 -27.877 1.00 98.12 83 ILE A CA 1
ATOM 617 C C . ILE A 1 83 ? 24.879 0.538 -26.918 1.00 98.12 83 ILE A C 1
ATOM 619 O O . IL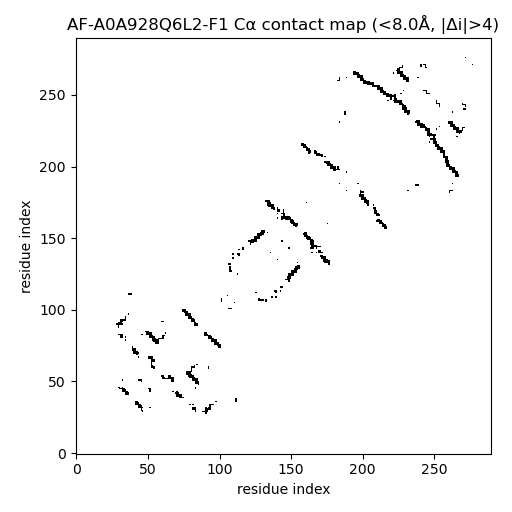E A 1 83 ? 25.410 1.241 -26.058 1.00 98.12 83 ILE A O 1
ATOM 623 N N . ALA A 1 84 ? 25.170 -0.748 -27.084 1.00 97.75 84 ALA A N 1
ATOM 624 C CA . ALA A 1 84 ? 26.274 -1.443 -26.441 1.00 97.75 84 ALA A CA 1
ATOM 625 C C . ALA A 1 84 ? 27.401 -1.646 -27.461 1.00 97.75 84 ALA A C 1
ATOM 627 O O . ALA A 1 84 ? 27.163 -2.141 -28.563 1.00 97.75 84 ALA A O 1
ATOM 628 N N . VAL A 1 85 ? 28.625 -1.277 -27.092 1.00 96.50 85 VAL A N 1
ATOM 629 C CA . VAL A 1 85 ? 29.831 -1.418 -27.916 1.00 96.50 85 VAL A CA 1
ATOM 630 C C . VAL A 1 85 ? 30.787 -2.387 -27.233 1.00 96.50 85 VAL A C 1
ATOM 632 O O . VAL A 1 85 ? 31.085 -2.259 -26.046 1.00 96.50 85 VAL A O 1
ATOM 635 N N . THR A 1 86 ? 31.262 -3.370 -27.990 1.00 93.62 86 THR A N 1
ATOM 636 C CA . THR A 1 86 ? 32.226 -4.388 -27.556 1.00 93.62 86 THR A CA 1
ATOM 637 C C . THR A 1 86 ? 33.372 -4.477 -28.562 1.00 93.62 86 THR A C 1
ATOM 639 O O . THR A 1 86 ? 33.342 -3.840 -29.613 1.00 93.62 86 THR A O 1
ATOM 642 N N . VAL A 1 87 ? 34.370 -5.319 -28.282 1.00 89.44 87 VAL A N 1
ATOM 643 C CA . VAL A 1 87 ? 35.442 -5.617 -29.249 1.00 89.44 87 VAL A CA 1
ATOM 644 C C . VAL A 1 87 ? 34.932 -6.275 -30.536 1.00 89.44 87 VAL A C 1
ATOM 646 O O . VAL A 1 87 ? 35.594 -6.169 -31.566 1.00 89.44 87 VAL A O 1
ATOM 649 N N . ASP A 1 88 ? 33.767 -6.924 -30.476 1.00 88.56 88 ASP A N 1
ATOM 650 C CA . ASP A 1 88 ? 33.175 -7.672 -31.587 1.00 88.56 88 ASP A CA 1
ATOM 651 C C . ASP A 1 88 ? 32.200 -6.817 -32.421 1.00 88.56 88 ASP A C 1
ATOM 653 O O . ASP A 1 88 ? 31.759 -7.248 -33.484 1.00 88.56 88 ASP A O 1
ATOM 657 N N . GLY A 1 89 ? 31.874 -5.593 -31.978 1.00 90.88 89 GLY A N 1
ATOM 658 C CA . GLY A 1 89 ? 31.018 -4.658 -32.715 1.00 90.88 89 GLY A CA 1
ATOM 659 C C . GLY A 1 89 ? 30.034 -3.873 -31.844 1.00 90.88 89 GLY A C 1
ATOM 660 O O . GLY A 1 89 ? 30.232 -3.707 -30.639 1.00 90.88 89 GLY A O 1
ATOM 661 N N . THR A 1 90 ? 28.949 -3.409 -32.470 1.00 94.81 90 THR A N 1
ATOM 662 C CA . THR A 1 90 ? 27.900 -2.573 -31.859 1.00 94.81 90 THR A CA 1
ATOM 663 C C . THR A 1 90 ? 26.542 -3.280 -31.903 1.00 94.81 90 THR A C 1
ATOM 665 O O . THR A 1 90 ? 26.200 -3.906 -32.907 1.00 94.81 90 THR A O 1
ATOM 668 N N . SER A 1 91 ? 25.754 -3.174 -30.832 1.00 96.19 91 SER A N 1
ATOM 669 C CA . SER A 1 91 ? 24.389 -3.712 -30.756 1.00 96.19 91 SER A CA 1
ATOM 670 C C . SER A 1 91 ? 23.395 -2.961 -31.652 1.00 96.19 91 SER A C 1
ATOM 672 O O . SER A 1 91 ? 23.665 -1.863 -32.140 1.00 96.19 91 SER A O 1
ATOM 674 N N . ASN A 1 92 ? 22.173 -3.495 -31.778 1.00 95.50 92 ASN A N 1
ATOM 675 C CA . ASN A 1 92 ? 21.043 -2.667 -32.218 1.00 95.50 92 ASN A CA 1
ATOM 676 C C . ASN A 1 92 ? 20.736 -1.574 -31.178 1.00 95.50 92 ASN A C 1
ATOM 678 O O . ASN A 1 92 ? 21.111 -1.688 -30.007 1.00 95.50 92 ASN A O 1
ATOM 682 N N . ILE A 1 93 ? 20.026 -0.534 -31.615 1.00 96.88 93 ILE A N 1
ATOM 683 C CA . ILE A 1 93 ? 19.598 0.573 -30.756 1.00 96.88 93 ILE A CA 1
ATOM 684 C C . ILE A 1 93 ? 18.446 0.103 -29.869 1.00 96.88 93 ILE A C 1
ATOM 686 O O . ILE A 1 93 ? 17.416 -0.355 -30.365 1.00 96.88 93 ILE A O 1
ATOM 690 N N . ALA A 1 94 ? 18.615 0.265 -28.563 1.00 94.81 94 ALA A N 1
ATOM 691 C CA . ALA A 1 94 ? 17.517 0.272 -27.616 1.00 94.81 94 ALA A CA 1
ATOM 692 C C . ALA A 1 94 ? 16.908 1.674 -27.572 1.00 94.81 94 ALA A C 1
ATOM 694 O O . ALA A 1 94 ? 17.642 2.659 -27.528 1.00 94.81 94 ALA A O 1
ATOM 695 N N . GLU A 1 95 ? 15.584 1.777 -27.579 1.00 94.00 95 GLU A N 1
ATOM 696 C CA . GLU A 1 95 ? 14.870 3.052 -27.556 1.00 94.00 95 GLU A CA 1
ATOM 697 C C . GLU A 1 95 ? 13.734 2.985 -26.545 1.00 94.00 95 GLU A C 1
ATOM 699 O O . GLU A 1 95 ? 12.966 2.023 -26.522 1.00 94.00 95 GLU A O 1
ATOM 704 N N . ARG A 1 96 ? 13.630 4.020 -25.711 1.00 86.19 96 ARG A N 1
ATOM 705 C CA . ARG A 1 96 ? 12.548 4.168 -24.747 1.00 86.19 96 ARG A CA 1
ATOM 706 C C . ARG A 1 96 ? 12.153 5.633 -24.616 1.00 86.19 96 ARG A C 1
ATOM 708 O O . ARG A 1 96 ? 12.973 6.479 -24.267 1.00 86.19 96 ARG A O 1
ATOM 715 N N . THR A 1 97 ? 10.879 5.921 -24.861 1.00 82.12 97 THR A N 1
ATOM 716 C CA . THR A 1 97 ? 10.276 7.216 -24.536 1.00 82.12 97 THR A CA 1
ATOM 717 C C . THR A 1 97 ? 9.881 7.202 -23.068 1.00 82.12 97 THR A C 1
ATOM 719 O O . THR A 1 97 ? 9.063 6.387 -22.648 1.00 82.12 97 THR A O 1
ATOM 722 N N . LEU A 1 98 ? 10.501 8.075 -22.285 1.00 73.56 98 LEU A N 1
ATOM 723 C CA . LEU A 1 98 ? 10.214 8.255 -20.872 1.00 73.56 98 LEU A CA 1
ATOM 724 C C . LEU A 1 98 ? 9.325 9.484 -20.708 1.00 73.56 98 LEU A C 1
ATOM 726 O O . LEU A 1 98 ? 9.686 10.537 -21.240 1.00 73.56 98 LEU A O 1
ATOM 730 N N . PRO A 1 99 ? 8.189 9.368 -20.007 1.00 62.06 99 PRO A N 1
ATOM 731 C CA . PRO A 1 99 ? 7.268 10.480 -19.874 1.00 62.06 99 PRO A CA 1
ATOM 732 C C . PRO A 1 99 ? 7.881 11.642 -19.072 1.00 62.06 99 PRO A C 1
ATOM 734 O O . PRO A 1 99 ? 8.702 11.448 -18.169 1.00 62.06 99 PRO A O 1
ATOM 737 N N . SER A 1 100 ? 7.425 12.850 -19.405 1.00 54.78 100 SER A N 1
ATOM 738 C CA . SER A 1 100 ? 7.506 14.095 -18.641 1.00 54.78 100 SER A CA 1
ATOM 739 C C . SER A 1 100 ? 7.072 13.863 -17.199 1.00 54.78 100 SER A C 1
ATOM 741 O O . SER A 1 100 ? 6.447 12.843 -16.902 1.00 54.78 100 SER A O 1
ATOM 743 N N . PRO A 1 101 ? 7.381 14.785 -16.263 1.00 49.69 101 PRO A N 1
ATOM 744 C CA . PRO A 1 101 ? 6.778 14.766 -14.941 1.00 49.69 101 PRO A CA 1
ATOM 745 C C . PRO A 1 101 ? 5.301 14.532 -15.101 1.00 49.69 101 PRO A C 1
ATOM 747 O O . PRO A 1 101 ? 4.643 15.327 -15.765 1.00 49.69 101 PRO A O 1
ATOM 750 N N . LEU A 1 102 ? 4.894 13.381 -14.551 1.00 49.03 102 LEU A N 1
ATOM 751 C CA . LEU A 1 102 ? 3.542 12.945 -14.269 1.00 49.03 102 LEU A CA 1
ATOM 752 C C . LEU A 1 102 ? 2.615 14.142 -14.409 1.00 49.03 102 LEU A C 1
ATOM 754 O O . LEU A 1 102 ? 2.581 15.007 -13.531 1.00 49.03 102 LEU A O 1
ATOM 758 N N . GLY A 1 103 ? 2.011 14.270 -15.592 1.00 40.31 103 GLY A N 1
ATOM 759 C CA . GLY A 1 103 ? 1.078 15.354 -15.849 1.00 40.31 103 GLY A CA 1
ATOM 760 C C . GLY A 1 103 ? -0.064 15.270 -14.841 1.00 40.31 103 GLY A C 1
ATOM 761 O O . GLY A 1 103 ? -0.230 14.251 -14.165 1.00 40.31 103 GLY A O 1
ATOM 762 N N . ASP A 1 104 ? -0.896 16.305 -14.779 1.00 48.66 104 ASP A N 1
ATOM 763 C CA . ASP A 1 104 ? -2.108 16.309 -13.945 1.00 48.66 104 ASP A CA 1
ATOM 764 C C . ASP A 1 104 ? -3.019 15.070 -14.183 1.00 48.66 104 ASP A C 1
ATOM 766 O O . ASP A 1 104 ? -3.884 14.777 -13.360 1.00 48.66 104 ASP A O 1
ATOM 770 N N . ASP A 1 105 ? -2.789 14.320 -15.272 1.00 52.81 105 ASP A N 1
ATOM 771 C CA . ASP A 1 105 ? -3.496 13.105 -15.691 1.00 52.81 105 ASP A CA 1
ATOM 772 C C . ASP A 1 105 ? -2.994 11.771 -15.061 1.00 52.81 105 ASP A C 1
ATOM 774 O O . ASP A 1 105 ? -3.710 10.774 -15.150 1.00 52.81 105 ASP A O 1
ATOM 778 N N . ASP A 1 106 ? -1.805 11.701 -14.431 1.00 61.00 106 ASP A N 1
ATOM 779 C CA . ASP A 1 106 ? -1.314 10.506 -13.685 1.00 61.00 106 ASP A CA 1
ATOM 780 C C . ASP A 1 106 ? -0.484 10.899 -12.441 1.00 61.00 106 ASP A C 1
ATOM 782 O O . ASP A 1 106 ? 0.703 10.568 -12.347 1.00 61.00 106 ASP A O 1
ATOM 786 N N . PRO A 1 107 ? -1.074 11.635 -11.479 1.00 57.69 107 PRO A N 1
ATOM 787 C CA . PRO A 1 107 ? -0.342 12.274 -10.381 1.00 57.69 107 PRO A CA 1
ATOM 788 C C . PRO A 1 107 ? 0.446 11.306 -9.481 1.00 57.69 107 PRO A C 1
ATOM 790 O O . PRO A 1 107 ? 1.404 11.736 -8.839 1.00 57.69 107 PRO A O 1
ATOM 793 N N . ASP A 1 108 ? 0.084 10.019 -9.448 1.00 65.38 108 ASP A N 1
ATOM 794 C CA . ASP A 1 108 ? 0.696 9.015 -8.562 1.00 65.38 108 ASP A CA 1
ATOM 795 C C . ASP A 1 108 ? 1.641 8.039 -9.295 1.00 65.38 108 ASP A C 1
ATOM 797 O O . ASP A 1 108 ? 2.236 7.156 -8.671 1.00 65.38 108 ASP A O 1
ATOM 801 N N . GLY A 1 109 ? 1.825 8.198 -10.613 1.00 71.00 109 GLY A N 1
ATOM 802 C CA . GLY A 1 109 ? 2.800 7.428 -11.393 1.00 71.00 109 GLY A CA 1
ATOM 803 C C . GLY A 1 109 ? 2.387 5.988 -11.681 1.00 71.00 109 GLY A C 1
ATOM 804 O O . GLY A 1 109 ? 3.235 5.089 -11.745 1.00 71.00 109 GLY A O 1
ATOM 805 N N . TRP A 1 110 ? 1.092 5.745 -11.885 1.00 79.44 110 TRP A N 1
ATOM 806 C CA . TRP A 1 110 ? 0.577 4.417 -12.199 1.00 79.44 110 TRP A CA 1
ATOM 807 C C . TRP A 1 110 ? 1.085 3.880 -13.537 1.00 79.44 110 TRP A C 1
ATOM 809 O O . TRP A 1 110 ? 1.122 2.665 -13.716 1.00 79.44 110 TRP A O 1
ATOM 819 N N . ALA A 1 111 ? 1.469 4.729 -14.493 1.00 76.31 111 ALA A N 1
ATOM 820 C CA . ALA A 1 111 ? 2.105 4.298 -15.739 1.00 76.31 111 ALA A CA 1
ATOM 821 C C . ALA A 1 111 ? 3.467 3.614 -15.504 1.00 76.31 111 ALA A C 1
ATOM 823 O O . ALA A 1 111 ? 3.730 2.563 -16.083 1.00 76.31 111 ALA A O 1
ATOM 824 N N . GLU A 1 112 ? 4.308 4.148 -14.608 1.00 74.25 112 GLU A N 1
ATOM 825 C CA . GLU A 1 112 ? 5.596 3.520 -14.266 1.00 74.25 112 GLU A CA 1
ATOM 826 C C . GLU A 1 112 ? 5.391 2.167 -13.574 1.00 74.25 112 GLU A C 1
ATOM 828 O O . GLU A 1 112 ? 6.104 1.199 -13.844 1.00 74.25 112 GLU A O 1
ATOM 833 N N . ILE A 1 113 ? 4.400 2.092 -12.682 1.00 82.62 113 ILE A N 1
ATOM 834 C CA . ILE A 1 113 ? 4.061 0.860 -11.961 1.00 82.62 113 ILE A CA 1
ATOM 835 C C . ILE A 1 113 ? 3.565 -0.207 -12.938 1.00 82.62 113 ILE A C 1
ATOM 837 O O . ILE A 1 113 ? 3.941 -1.368 -12.818 1.00 82.62 113 ILE A O 1
ATOM 841 N N . ASP A 1 114 ? 2.757 0.181 -13.920 1.00 84.19 114 ASP A N 1
ATOM 842 C CA . ASP A 1 114 ? 2.236 -0.717 -14.951 1.00 84.19 114 ASP A CA 1
ATOM 843 C C . ASP A 1 114 ? 3.331 -1.418 -15.741 1.00 84.19 114 ASP A C 1
ATOM 845 O O . ASP A 1 114 ? 3.250 -2.627 -15.963 1.00 84.19 114 ASP A O 1
ATOM 849 N N . GLU A 1 115 ? 4.348 -0.655 -16.140 1.00 80.50 115 GLU A N 1
ATOM 850 C CA . GLU A 1 115 ? 5.497 -1.171 -16.869 1.00 80.50 115 GLU A CA 1
ATOM 851 C C . GLU A 1 115 ? 6.373 -2.037 -15.959 1.00 80.50 115 GLU A C 1
ATOM 853 O O . GLU A 1 115 ? 6.793 -3.125 -16.345 1.00 80.50 115 GLU A O 1
ATOM 858 N N . LEU A 1 116 ? 6.597 -1.607 -14.712 1.00 81.31 116 LEU A N 1
ATOM 859 C CA . LEU A 1 116 ? 7.338 -2.397 -13.729 1.00 81.31 116 LEU A CA 1
ATOM 860 C C . LEU A 1 116 ? 6.688 -3.770 -13.493 1.00 81.31 116 LEU A C 1
ATOM 862 O O . LEU A 1 116 ? 7.391 -4.762 -13.299 1.00 81.31 116 LEU A O 1
ATOM 866 N N . LEU A 1 117 ? 5.355 -3.839 -13.515 1.00 86.88 117 LEU A N 1
ATOM 867 C CA . LEU A 1 117 ? 4.594 -5.066 -13.290 1.00 86.88 117 LEU A CA 1
ATOM 868 C C . LEU A 1 117 ? 4.728 -6.112 -14.411 1.00 86.88 117 LEU A C 1
ATOM 870 O O . LEU A 1 117 ? 4.415 -7.282 -14.150 1.00 86.88 117 LEU A O 1
ATOM 874 N N . GLU A 1 118 ? 5.198 -5.731 -15.605 1.00 84.88 118 GLU A N 1
ATOM 875 C CA . GLU A 1 118 ? 5.445 -6.656 -16.725 1.00 84.88 118 GLU A CA 1
ATOM 876 C C . GLU A 1 118 ? 6.565 -7.651 -16.392 1.00 84.88 118 GLU A C 1
ATOM 878 O O . GLU A 1 118 ? 6.408 -8.859 -16.560 1.00 84.88 118 GLU A O 1
ATOM 883 N N . ASP A 1 119 ? 7.665 -7.154 -15.821 1.00 82.25 119 ASP A N 1
ATOM 884 C CA . ASP A 1 119 ? 8.880 -7.946 -15.587 1.00 82.25 119 ASP A CA 1
ATOM 885 C C . ASP A 1 119 ? 9.054 -8.393 -14.128 1.00 82.25 119 ASP A C 1
ATOM 887 O O . ASP A 1 119 ? 9.970 -9.157 -13.804 1.00 82.25 119 ASP A O 1
ATOM 891 N N . VAL A 1 120 ? 8.225 -7.892 -13.207 1.00 85.25 120 VAL A N 1
ATOM 892 C CA . VAL A 1 120 ? 8.423 -8.154 -11.780 1.00 85.25 120 VAL A CA 1
ATOM 893 C C . VAL A 1 120 ? 8.089 -9.605 -11.411 1.00 85.25 120 VAL A C 1
ATOM 895 O O . VAL A 1 120 ? 7.038 -10.161 -11.754 1.00 85.25 120 VAL A O 1
ATOM 898 N N . SER A 1 121 ? 8.985 -10.231 -10.652 1.00 83.88 121 SER A N 1
ATOM 899 C CA . SER A 1 121 ? 8.784 -11.574 -10.117 1.00 83.88 121 SER A CA 1
ATOM 900 C C . SER A 1 121 ? 7.771 -11.599 -8.966 1.00 83.88 121 SER A C 1
ATOM 902 O O . SER A 1 121 ? 7.499 -10.595 -8.311 1.00 83.88 121 SER A O 1
ATOM 904 N N . ASN A 1 122 ? 7.261 -12.789 -8.654 1.00 88.88 122 ASN A N 1
ATOM 905 C CA . ASN A 1 122 ? 6.559 -13.028 -7.393 1.00 88.88 122 ASN A CA 1
ATOM 906 C C . ASN A 1 122 ? 7.467 -12.749 -6.173 1.00 88.88 122 ASN A C 1
ATOM 908 O O . ASN A 1 122 ? 8.692 -12.769 -6.271 1.00 88.88 122 ASN A O 1
ATOM 912 N N . HIS A 1 123 ? 6.837 -12.522 -5.022 1.00 89.81 123 HIS A N 1
ATOM 913 C CA . HIS A 1 123 ? 7.387 -12.060 -3.741 1.00 89.81 123 HIS A CA 1
ATOM 914 C C . HIS A 1 123 ? 7.930 -10.622 -3.735 1.00 89.81 123 HIS A C 1
ATOM 916 O O . HIS A 1 123 ? 8.512 -10.179 -2.743 1.00 89.81 123 HIS A O 1
ATOM 922 N N . SER A 1 124 ? 7.741 -9.869 -4.818 1.00 91.69 124 SER A N 1
ATOM 923 C CA . SER A 1 124 ? 8.195 -8.485 -4.905 1.00 91.69 124 SER A CA 1
ATOM 924 C C . SER A 1 124 ? 7.252 -7.518 -4.191 1.00 91.69 124 SER A C 1
ATOM 926 O O . SER A 1 124 ? 6.034 -7.693 -4.167 1.00 91.69 124 SER A O 1
ATOM 928 N N . THR A 1 125 ? 7.836 -6.462 -3.625 1.00 92.88 125 THR A N 1
ATOM 929 C CA . THR A 1 125 ? 7.103 -5.342 -3.027 1.00 92.88 125 THR A CA 1
ATOM 930 C C . THR A 1 125 ? 7.347 -4.081 -3.843 1.00 92.88 125 THR A C 1
ATOM 932 O O . THR A 1 125 ? 8.494 -3.681 -4.033 1.00 92.88 125 THR A O 1
ATOM 935 N N . ILE A 1 126 ? 6.273 -3.445 -4.301 1.00 88.81 126 ILE A N 1
ATOM 936 C CA . ILE A 1 126 ? 6.297 -2.175 -5.031 1.00 88.81 126 ILE A CA 1
ATOM 937 C C . ILE A 1 126 ? 5.708 -1.107 -4.118 1.00 88.81 126 ILE A C 1
ATOM 939 O O . ILE A 1 126 ? 4.682 -1.326 -3.485 1.00 88.81 126 ILE A O 1
ATOM 943 N N . THR A 1 127 ? 6.366 0.048 -4.013 1.00 89.12 127 THR A N 1
ATOM 944 C CA . THR A 1 127 ? 5.899 1.154 -3.166 1.00 89.12 127 THR A CA 1
ATOM 945 C C . THR A 1 127 ? 5.453 2.344 -4.006 1.00 89.12 127 THR A C 1
ATOM 947 O O . THR A 1 127 ? 6.258 2.889 -4.764 1.00 89.12 127 THR A O 1
ATOM 950 N N . VAL A 1 128 ? 4.215 2.773 -3.786 1.00 86.12 128 VAL A N 1
ATOM 951 C CA . VAL A 1 128 ? 3.558 3.932 -4.398 1.00 86.12 128 VAL A CA 1
ATOM 952 C C . VAL A 1 128 ? 3.493 5.054 -3.364 1.00 86.12 128 VAL A C 1
ATOM 954 O O . VAL A 1 128 ? 3.163 4.801 -2.205 1.00 86.12 128 VAL A O 1
ATOM 957 N N . GLU A 1 129 ? 3.844 6.273 -3.760 1.00 83.06 129 GLU A N 1
ATOM 958 C CA . GLU A 1 129 ? 3.689 7.473 -2.929 1.00 83.06 129 GLU A CA 1
ATOM 959 C C . GLU A 1 129 ? 2.443 8.211 -3.440 1.00 83.06 129 GLU A C 1
ATOM 961 O O . GLU A 1 129 ? 2.496 8.861 -4.477 1.00 83.06 129 GLU A O 1
ATOM 966 N N . ALA A 1 130 ? 1.318 8.048 -2.747 1.00 76.62 130 ALA A N 1
ATOM 967 C CA . ALA A 1 130 ? 0.001 8.541 -3.137 1.00 76.62 130 ALA A CA 1
ATOM 968 C C . ALA A 1 130 ? -0.440 9.627 -2.144 1.00 76.62 130 ALA A C 1
ATOM 970 O O . ALA A 1 130 ? -1.194 9.376 -1.203 1.00 76.62 130 ALA A O 1
ATOM 971 N N . GLU A 1 131 ? 0.104 10.839 -2.287 1.00 65.56 131 GLU A N 1
ATOM 972 C CA . GLU A 1 131 ? -0.144 11.925 -1.324 1.00 65.56 131 GLU A CA 1
ATOM 973 C C . GLU A 1 131 ? -1.521 12.587 -1.497 1.00 65.56 131 GLU A C 1
ATOM 975 O O . GLU A 1 131 ? -2.042 13.162 -0.540 1.00 65.56 131 GLU A O 1
ATOM 980 N N . LYS A 1 132 ? -2.111 12.537 -2.701 1.00 63.44 132 LYS A N 1
ATOM 981 C CA . LYS A 1 132 ? -3.358 13.261 -3.023 1.00 63.44 132 LYS A CA 1
ATOM 982 C C . LYS A 1 132 ? -4.435 12.411 -3.678 1.00 63.44 132 LYS A C 1
ATOM 984 O O . LYS A 1 132 ? -5.608 12.712 -3.482 1.00 63.44 132 LYS A O 1
ATOM 989 N N . ASN A 1 133 ? -4.056 11.398 -4.448 1.00 68.25 133 ASN A N 1
ATOM 990 C CA . ASN A 1 133 ? -4.992 10.533 -5.139 1.00 68.25 133 ASN A CA 1
ATOM 991 C C . ASN A 1 133 ? -4.672 9.074 -4.798 1.00 68.25 133 ASN A C 1
ATOM 993 O O . ASN A 1 133 ? -3.547 8.608 -4.899 1.00 68.25 133 ASN A O 1
ATOM 997 N N . THR A 1 134 ? -5.674 8.368 -4.296 1.00 80.25 134 THR A N 1
ATOM 998 C CA . THR A 1 134 ? -5.554 7.006 -3.752 1.00 80.25 134 THR A CA 1
ATOM 999 C C . THR A 1 134 ? -6.349 5.999 -4.569 1.00 80.25 134 THR A C 1
ATOM 1001 O O . THR A 1 134 ? -6.575 4.875 -4.117 1.00 80.25 134 THR A O 1
ATOM 1004 N N . VAL A 1 135 ? -6.761 6.392 -5.776 1.00 87.56 135 VAL A N 1
ATOM 1005 C CA . VAL A 1 135 ? -7.408 5.506 -6.737 1.00 87.56 135 VAL A CA 1
ATOM 1006 C C . VAL A 1 135 ? -6.363 4.564 -7.314 1.00 87.56 135 VAL A C 1
ATOM 1008 O O . VAL A 1 135 ? -5.486 4.986 -8.065 1.00 87.56 135 VAL A O 1
ATOM 1011 N N . ILE A 1 136 ? -6.471 3.280 -6.977 1.00 89.38 136 ILE A N 1
ATOM 1012 C CA . ILE A 1 136 ? -5.726 2.215 -7.644 1.00 89.38 136 ILE A CA 1
ATOM 1013 C C . ILE A 1 136 ? -6.480 1.858 -8.931 1.00 89.38 136 ILE A C 1
ATOM 1015 O O . ILE A 1 136 ? -7.636 1.431 -8.839 1.00 89.38 136 ILE A O 1
ATOM 1019 N N . PRO A 1 137 ? -5.859 1.988 -10.116 1.00 89.69 137 PRO A N 1
ATOM 1020 C CA . PRO A 1 137 ? -6.514 1.637 -11.368 1.00 89.69 137 PRO A CA 1
ATOM 1021 C C . PRO A 1 137 ? -6.803 0.134 -11.480 1.00 89.69 137 PRO A C 1
ATOM 1023 O O . PRO A 1 137 ? -5.960 -0.693 -11.118 1.00 89.69 137 PRO A O 1
ATOM 1026 N N . GLU A 1 138 ? -7.932 -0.227 -12.095 1.00 91.62 138 GLU A N 1
ATOM 1027 C CA . GLU A 1 138 ? -8.329 -1.610 -12.395 1.00 91.62 138 GLU A CA 1
ATOM 1028 C C . GLU A 1 138 ? -7.200 -2.380 -13.086 1.00 91.62 138 GLU A C 1
ATOM 1030 O O . GLU A 1 138 ? -6.855 -3.482 -12.669 1.00 91.62 138 GLU A O 1
ATOM 1035 N N . ARG A 1 139 ? -6.559 -1.767 -14.091 1.00 89.06 139 ARG A N 1
ATOM 1036 C CA . ARG A 1 139 ? -5.448 -2.371 -14.849 1.00 89.06 139 ARG A CA 1
ATOM 1037 C C . ARG A 1 139 ? -4.280 -2.818 -13.964 1.00 89.06 139 ARG A C 1
ATOM 1039 O O . ARG A 1 139 ? -3.648 -3.831 -14.245 1.00 89.06 139 ARG A O 1
ATOM 1046 N N . ILE A 1 140 ? -4.002 -2.083 -12.886 1.00 92.81 140 ILE A N 1
ATOM 1047 C CA . ILE A 1 140 ? -2.926 -2.409 -11.946 1.00 92.81 140 ILE A CA 1
ATOM 1048 C C . ILE A 1 140 ? -3.343 -3.594 -11.075 1.00 92.81 140 ILE A C 1
ATOM 1050 O O . ILE A 1 140 ? -2.563 -4.533 -10.902 1.00 92.81 140 ILE A O 1
ATOM 1054 N N . LEU A 1 141 ? -4.578 -3.574 -10.563 1.00 95.38 141 LEU A N 1
ATOM 1055 C CA . LEU A 1 141 ? -5.139 -4.665 -9.763 1.00 95.38 141 LEU A CA 1
ATOM 1056 C C . LEU A 1 141 ? -5.243 -5.965 -10.569 1.00 95.38 141 LEU A C 1
ATOM 1058 O O . LEU A 1 141 ? -4.875 -7.022 -10.060 1.00 95.38 141 LEU A O 1
ATOM 1062 N N . ASP A 1 142 ? -5.662 -5.893 -11.833 1.00 96.06 142 ASP A N 1
ATOM 1063 C CA . ASP A 1 142 ? -5.739 -7.046 -12.732 1.00 96.06 142 ASP A CA 1
ATOM 1064 C C . ASP 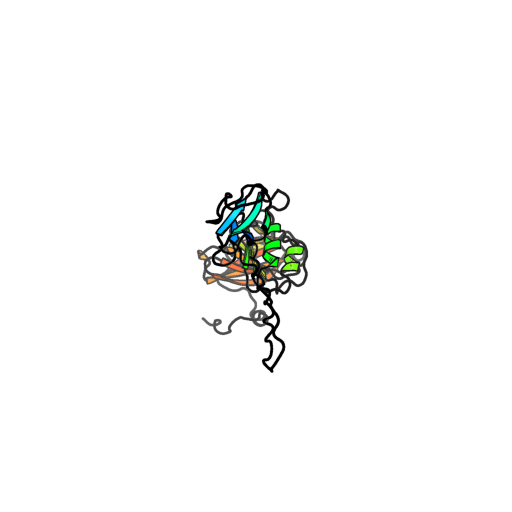A 1 142 ? -4.346 -7.640 -13.003 1.00 96.06 142 ASP A C 1
ATOM 1066 O O . ASP A 1 142 ? -4.152 -8.850 -12.880 1.00 96.06 142 ASP A O 1
ATOM 1070 N N . LYS A 1 143 ? -3.328 -6.794 -13.231 1.00 95.00 143 LYS A N 1
ATOM 1071 C CA . LYS A 1 143 ? -1.936 -7.241 -13.425 1.00 95.00 143 LYS A CA 1
ATOM 1072 C C . LYS A 1 143 ? -1.329 -7.948 -12.216 1.00 95.00 143 LYS A C 1
ATOM 1074 O O . LYS A 1 143 ? -0.460 -8.802 -12.415 1.00 95.00 143 LYS A O 1
ATOM 1079 N N . ILE A 1 144 ? -1.712 -7.595 -10.985 1.00 96.88 144 ILE A N 1
ATOM 1080 C CA . ILE A 1 144 ? -1.218 -8.270 -9.769 1.00 96.88 144 ILE A CA 1
ATOM 1081 C C . ILE A 1 144 ? -2.104 -9.437 -9.328 1.00 96.88 144 ILE A C 1
ATOM 1083 O O . ILE A 1 144 ? -1.653 -10.258 -8.531 1.00 96.88 144 ILE A O 1
ATOM 1087 N N . LYS A 1 145 ? -3.345 -9.534 -9.811 1.00 97.44 145 LYS A N 1
ATOM 1088 C CA . LYS A 1 145 ? -4.320 -10.529 -9.356 1.00 97.44 145 LYS A CA 1
ATOM 1089 C C . LYS A 1 145 ? -3.778 -11.956 -9.473 1.00 97.44 145 LYS A C 1
ATOM 1091 O O . LYS A 1 145 ? -3.318 -12.397 -10.523 1.00 97.44 145 LYS A O 1
ATOM 1096 N N . GLY A 1 146 ? -3.823 -12.693 -8.365 1.00 96.94 146 GLY A N 1
ATOM 1097 C CA . GLY A 1 146 ? -3.308 -14.062 -8.256 1.00 96.94 146 GLY A CA 1
ATOM 1098 C C . GLY A 1 146 ? -1.778 -14.186 -8.213 1.00 96.94 146 GLY A C 1
ATOM 1099 O O . GLY A 1 146 ? -1.269 -15.288 -7.999 1.00 96.94 146 GLY A O 1
ATOM 1100 N N . ARG A 1 147 ? -1.028 -13.088 -8.372 1.00 96.88 147 ARG A N 1
ATOM 1101 C CA . ARG A 1 147 ? 0.436 -13.050 -8.235 1.00 96.88 147 ARG A CA 1
ATOM 1102 C C . ARG A 1 147 ? 0.817 -12.695 -6.805 1.00 96.88 147 ARG A C 1
ATOM 1104 O O . ARG A 1 147 ? 0.118 -11.958 -6.117 1.00 96.88 147 ARG A O 1
ATOM 1111 N N . ASP A 1 148 ? 1.966 -13.187 -6.356 1.00 96.69 148 ASP A N 1
ATOM 1112 C CA . ASP A 1 148 ? 2.504 -12.846 -5.036 1.00 96.69 148 ASP A CA 1
ATOM 1113 C C . ASP A 1 148 ? 3.237 -11.501 -5.073 1.00 96.69 148 ASP A C 1
ATOM 1115 O O . ASP A 1 148 ? 4.428 -11.421 -4.802 1.00 96.69 148 ASP A O 1
ATOM 1119 N N . ILE A 1 149 ? 2.565 -10.444 -5.508 1.00 96.81 149 ILE A N 1
ATOM 1120 C CA . ILE A 1 149 ? 3.140 -9.101 -5.584 1.00 96.81 149 ILE A CA 1
ATOM 1121 C C . ILE A 1 149 ? 2.416 -8.236 -4.573 1.00 96.81 149 ILE A C 1
ATOM 1123 O O . ILE A 1 149 ? 1.191 -8.256 -4.495 1.00 96.81 149 ILE A O 1
ATOM 1127 N N . THR A 1 150 ? 3.178 -7.480 -3.793 1.00 97.19 150 THR A N 1
ATOM 1128 C CA . THR A 1 150 ? 2.635 -6.601 -2.761 1.00 97.19 150 THR A CA 1
ATOM 1129 C C . THR A 1 150 ? 2.783 -5.147 -3.182 1.00 97.19 150 THR A C 1
ATOM 1131 O O . THR A 1 150 ? 3.899 -4.663 -3.357 1.00 97.19 150 THR A O 1
ATOM 1134 N N . LEU A 1 151 ? 1.667 -4.437 -3.315 1.00 95.44 151 LEU A N 1
ATOM 1135 C CA . LEU A 1 151 ? 1.646 -2.984 -3.437 1.00 95.44 151 LEU A CA 1
ATOM 1136 C C . LEU A 1 151 ? 1.597 -2.367 -2.039 1.00 95.44 151 LEU A C 1
ATOM 1138 O O . LEU A 1 151 ? 0.739 -2.718 -1.234 1.00 95.44 151 LEU A O 1
ATOM 1142 N N . VAL A 1 152 ? 2.508 -1.441 -1.756 1.00 94.50 152 VAL A N 1
ATOM 1143 C CA . VAL A 1 152 ? 2.515 -0.609 -0.549 1.00 94.50 152 VAL A CA 1
ATOM 1144 C C . VAL A 1 152 ? 2.246 0.824 -0.970 1.00 94.50 152 VAL A C 1
ATOM 1146 O O . VAL A 1 152 ? 3.095 1.454 -1.590 1.00 94.50 152 VAL A O 1
ATOM 1149 N N . ILE A 1 153 ? 1.084 1.348 -0.620 1.00 91.62 153 ILE A N 1
ATOM 1150 C CA . ILE A 1 153 ? 0.648 2.691 -0.987 1.00 91.62 153 ILE A CA 1
ATOM 1151 C C . ILE A 1 153 ? 0.781 3.559 0.256 1.00 91.62 153 ILE A C 1
ATOM 1153 O O . ILE A 1 153 ? 0.069 3.373 1.243 1.00 91.62 153 ILE A O 1
ATOM 1157 N N . LYS A 1 154 ? 1.751 4.466 0.245 1.00 89.69 154 LYS A N 1
ATOM 1158 C CA . LYS A 1 154 ? 1.938 5.444 1.314 1.00 89.69 154 LYS A CA 1
ATOM 1159 C C . LYS A 1 154 ? 1.024 6.625 1.047 1.00 89.69 154 LYS A C 1
ATOM 1161 O O . LYS A 1 154 ? 1.036 7.163 -0.054 1.00 89.69 154 LYS A O 1
ATOM 1166 N N . VAL A 1 155 ? 0.263 7.002 2.062 1.00 87.88 155 VAL A N 1
ATOM 1167 C CA . VAL A 1 155 ? -0.689 8.113 2.000 1.00 87.88 155 VAL A CA 1
ATOM 1168 C C . VAL A 1 155 ? -0.353 9.138 3.086 1.00 87.88 155 VAL A C 1
ATOM 1170 O O . VAL A 1 155 ? 0.659 9.007 3.787 1.00 87.88 155 VAL A O 1
ATOM 1173 N N . ALA A 1 156 ? -1.183 10.173 3.218 1.00 83.75 156 ALA A N 1
ATOM 1174 C CA . ALA A 1 156 ? -1.013 11.222 4.218 1.00 83.75 156 ALA A CA 1
ATOM 1175 C C . ALA A 1 156 ? -0.883 10.679 5.660 1.00 83.75 156 ALA A C 1
ATOM 1177 O O . ALA A 1 156 ? -1.233 9.538 5.976 1.00 83.75 156 ALA A O 1
ATOM 1178 N N . ASP A 1 157 ? -0.322 11.507 6.545 1.00 83.75 157 ASP A N 1
ATOM 1179 C CA . ASP A 1 157 ? -0.154 11.225 7.979 1.00 83.75 157 ASP A CA 1
ATOM 1180 C C . ASP A 1 157 ? 0.653 9.949 8.305 1.00 83.75 157 ASP A C 1
ATOM 1182 O O . ASP A 1 157 ? 0.550 9.362 9.385 1.00 83.75 157 ASP A O 1
ATOM 1186 N N . GLY A 1 158 ? 1.502 9.504 7.370 1.00 85.75 158 GLY A N 1
ATOM 1187 C CA . GLY A 1 158 ? 2.354 8.325 7.546 1.00 85.75 158 GLY A CA 1
ATOM 1188 C C . GLY A 1 158 ? 1.576 7.004 7.593 1.00 85.75 158 GLY A C 1
ATOM 1189 O O . GLY A 1 158 ? 2.101 5.988 8.086 1.00 85.75 158 GLY A O 1
ATOM 1190 N N . MET A 1 159 ? 0.333 7.010 7.106 1.00 90.31 159 MET A N 1
ATOM 1191 C CA . MET A 1 159 ? -0.466 5.809 6.903 1.00 90.31 159 MET A CA 1
ATOM 1192 C C . MET A 1 159 ? -0.010 5.060 5.653 1.00 90.31 159 MET A C 1
ATOM 1194 O O . MET A 1 159 ? 0.615 5.616 4.745 1.00 90.31 159 MET A O 1
ATOM 1198 N N . LYS A 1 160 ? -0.269 3.752 5.639 1.00 93.31 160 LYS A N 1
ATOM 1199 C CA . LYS A 1 160 ? 0.116 2.883 4.525 1.00 93.31 160 LYS A CA 1
ATOM 1200 C C . LYS A 1 160 ? -0.952 1.842 4.275 1.00 93.31 160 LYS A C 1
ATOM 1202 O O . LYS A 1 160 ? -1.294 1.113 5.202 1.00 93.31 160 LYS A O 1
ATOM 1207 N N . TRP A 1 161 ? -1.384 1.725 3.032 1.00 94.75 161 TRP A N 1
ATOM 1208 C CA . TRP A 1 161 ? -2.147 0.586 2.552 1.00 94.75 161 TRP A CA 1
ATOM 1209 C C . TRP A 1 161 ? -1.209 -0.473 1.989 1.00 94.75 161 TRP A C 1
ATOM 1211 O O . TRP A 1 161 ? -0.215 -0.156 1.340 1.00 94.75 161 TRP A O 1
ATOM 1221 N N . THR A 1 162 ? -1.518 -1.737 2.244 1.00 96.81 162 THR A N 1
ATOM 1222 C CA . THR A 1 162 ? -0.830 -2.888 1.663 1.00 96.81 162 THR A CA 1
ATOM 1223 C C . THR A 1 162 ? -1.850 -3.765 0.958 1.00 96.81 162 THR A C 1
ATOM 1225 O O . THR A 1 162 ? -2.823 -4.184 1.578 1.00 96.81 162 THR A O 1
ATOM 1228 N N . VAL A 1 163 ? -1.619 -4.066 -0.316 1.00 97.00 163 VAL A N 1
ATOM 1229 C CA . VAL A 1 163 ? -2.463 -4.961 -1.116 1.00 97.00 163 VAL A CA 1
ATOM 1230 C C . VAL A 1 163 ? -1.576 -6.045 -1.709 1.00 97.00 163 VAL A C 1
ATOM 1232 O O . VAL A 1 163 ? -0.666 -5.745 -2.479 1.00 97.00 163 VAL A O 1
ATOM 1235 N N . ASN A 1 164 ? -1.812 -7.305 -1.345 1.00 97.69 164 ASN A N 1
ATOM 1236 C CA . ASN A 1 164 ? -1.144 -8.438 -1.984 1.00 97.69 164 ASN A CA 1
ATOM 1237 C C . ASN A 1 164 ? -2.033 -8.991 -3.102 1.00 97.69 164 ASN A C 1
ATOM 1239 O O . ASN A 1 164 ? -3.220 -9.231 -2.887 1.00 97.69 164 ASN A O 1
ATOM 1243 N N . GLY A 1 165 ? -1.450 -9.236 -4.273 1.00 97.31 165 GLY A N 1
ATOM 1244 C CA . GLY A 1 165 ? -2.143 -9.738 -5.455 1.00 97.31 165 GLY A CA 1
ATOM 1245 C C . GLY A 1 165 ? -2.883 -11.065 -5.252 1.00 97.31 165 GLY A C 1
ATOM 1246 O O . GLY A 1 165 ? -3.911 -11.295 -5.889 1.00 97.31 165 GLY A O 1
ATOM 1247 N N . LYS A 1 166 ? -2.446 -11.918 -4.312 1.00 97.62 166 LYS A N 1
ATOM 1248 C CA . LYS A 1 166 ? -3.167 -13.149 -3.933 1.00 97.62 166 LYS A CA 1
ATOM 1249 C C . LYS A 1 166 ? -4.510 -12.886 -3.257 1.00 97.62 166 LYS A C 1
ATOM 1251 O O . LYS A 1 166 ? -5.363 -13.766 -3.273 1.00 97.62 166 LYS A O 1
ATOM 1256 N N . ASN A 1 167 ? -4.690 -11.703 -2.680 1.00 96.94 167 ASN A N 1
ATOM 1257 C CA . ASN A 1 167 ? -5.912 -11.309 -1.989 1.00 96.94 167 ASN A CA 1
ATOM 1258 C C . ASN A 1 167 ? -6.870 -10.525 -2.896 1.00 96.94 167 ASN A C 1
ATOM 1260 O O . ASN A 1 167 ? -7.834 -9.964 -2.383 1.00 96.94 167 ASN A O 1
ATOM 1264 N N . VAL A 1 168 ? -6.598 -10.449 -4.206 1.00 97.44 168 VAL A N 1
ATOM 1265 C CA . VAL A 1 168 ? -7.460 -9.776 -5.185 1.00 97.44 168 VAL A CA 1
ATOM 1266 C C . VAL A 1 168 ? -8.436 -10.780 -5.794 1.00 97.44 168 VAL A C 1
ATOM 1268 O O . VAL A 1 168 ? -8.043 -11.686 -6.528 1.00 97.44 168 VAL A O 1
ATOM 1271 N N . GLU A 1 169 ? -9.723 -10.610 -5.505 1.00 96.50 169 GLU A N 1
ATOM 1272 C CA . GLU A 1 169 ? -10.806 -11.451 -6.021 1.00 96.50 169 GLU A CA 1
ATOM 1273 C C . GLU A 1 169 ? -11.273 -10.966 -7.396 1.00 96.50 169 GLU A C 1
ATOM 1275 O O . GLU A 1 169 ? -11.401 -11.751 -8.342 1.00 96.50 169 GLU A O 1
ATOM 1280 N N . TYR A 1 170 ? -11.461 -9.657 -7.550 1.00 94.81 170 TYR A N 1
ATOM 1281 C CA . TYR A 1 170 ? -11.761 -8.992 -8.816 1.00 94.81 170 TYR A CA 1
ATOM 1282 C C . TYR A 1 170 ? -11.148 -7.590 -8.842 1.00 94.81 170 TYR A C 1
ATOM 1284 O O . TYR A 1 170 ? -10.856 -7.009 -7.802 1.00 94.81 170 TYR A O 1
ATOM 1292 N N . ALA A 1 171 ? -10.900 -7.076 -10.045 1.00 94.31 171 ALA A N 1
ATOM 1293 C CA . ALA A 1 171 ? -10.302 -5.766 -10.247 1.00 94.31 171 ALA A CA 1
ATOM 1294 C C . ALA A 1 171 ? -11.387 -4.746 -10.613 1.00 94.31 171 ALA A C 1
ATOM 1296 O O . ALA A 1 171 ? -12.312 -5.059 -11.362 1.00 94.31 171 ALA A O 1
ATOM 1297 N N . ARG A 1 172 ? -11.265 -3.538 -10.064 1.00 91.62 172 ARG A N 1
ATOM 1298 C CA . ARG A 1 172 ? -11.998 -2.327 -10.450 1.00 91.62 172 ARG A CA 1
ATOM 1299 C C . ARG A 1 172 ? -11.204 -1.115 -9.988 1.00 91.62 172 ARG A C 1
ATOM 1301 O O . ARG A 1 172 ? -10.427 -1.238 -9.040 1.00 91.62 172 ARG A O 1
ATOM 1308 N N . ASP A 1 173 ? -11.435 0.046 -10.586 1.00 89.19 173 ASP A N 1
ATOM 1309 C CA . ASP A 1 173 ? -10.910 1.292 -10.027 1.00 89.19 173 ASP A CA 1
ATOM 1310 C C . ASP A 1 173 ? -11.383 1.422 -8.573 1.00 89.19 173 ASP A C 1
ATOM 1312 O O . ASP A 1 173 ? -12.582 1.362 -8.286 1.00 89.19 173 ASP A O 1
ATOM 1316 N N . THR A 1 174 ? -10.430 1.522 -7.647 1.00 90.06 174 THR A N 1
ATOM 1317 C CA . THR A 1 174 ? -10.719 1.479 -6.211 1.00 90.06 174 THR A CA 1
ATOM 1318 C C . THR A 1 174 ? -10.034 2.633 -5.512 1.00 90.06 174 THR A C 1
ATOM 1320 O O . THR A 1 174 ? -8.808 2.680 -5.450 1.00 90.06 174 THR A O 1
ATOM 1323 N N . ASP A 1 175 ? -10.830 3.544 -4.959 1.00 88.31 175 ASP A N 1
ATOM 1324 C CA . ASP A 1 175 ? -10.324 4.623 -4.122 1.00 88.31 175 ASP A CA 1
ATOM 1325 C C . ASP A 1 175 ? -10.117 4.133 -2.685 1.00 88.31 175 ASP A C 1
ATOM 1327 O O . ASP A 1 175 ? -11.048 3.630 -2.050 1.00 88.31 175 ASP A O 1
ATOM 1331 N N . LEU A 1 176 ? -8.888 4.267 -2.184 1.00 89.00 176 LEU A N 1
ATOM 1332 C CA . LEU A 1 176 ? -8.518 3.982 -0.795 1.00 89.00 176 LEU A CA 1
ATOM 1333 C C . LEU A 1 176 ? -8.315 5.260 0.032 1.00 89.00 176 LEU A C 1
ATOM 1335 O O . LEU A 1 176 ? -7.574 5.248 1.025 1.00 89.00 176 LEU A O 1
ATOM 1339 N N . TYR A 1 177 ? -8.936 6.366 -0.388 1.00 88.12 177 TYR A N 1
ATOM 1340 C CA . TYR A 1 177 ? -8.826 7.641 0.304 1.00 88.12 177 TYR A CA 1
ATOM 1341 C C . TYR A 1 177 ? -9.334 7.498 1.728 1.00 88.12 177 TYR A C 1
ATOM 1343 O O . TYR A 1 177 ? -10.397 6.930 1.990 1.00 88.12 177 TYR A O 1
ATOM 1351 N N . ILE A 1 178 ? -8.525 7.998 2.653 1.00 89.31 178 ILE A N 1
ATOM 1352 C CA . ILE A 1 178 ? -8.780 7.898 4.076 1.00 89.31 178 ILE A CA 1
ATOM 1353 C C . ILE A 1 178 ? -8.477 9.229 4.739 1.00 89.31 178 ILE A C 1
ATOM 1355 O O . ILE A 1 178 ? -7.422 9.829 4.527 1.00 89.31 178 ILE A O 1
ATOM 1359 N N . THR A 1 179 ? -9.404 9.669 5.578 1.00 89.88 179 THR A N 1
ATOM 1360 C CA . THR A 1 179 ? -9.264 10.889 6.371 1.00 89.88 179 THR A CA 1
ATOM 1361 C C . THR A 1 179 ? -9.540 10.627 7.836 1.00 89.88 179 THR A C 1
ATOM 1363 O O . THR A 1 179 ? -10.356 9.776 8.190 1.00 89.88 179 THR A O 1
ATOM 1366 N N . THR A 1 180 ? -8.874 11.397 8.696 1.00 90.62 180 THR A N 1
ATOM 1367 C CA . THR A 1 180 ? -9.145 11.432 10.136 1.00 90.62 180 THR A CA 1
ATOM 1368 C C . THR A 1 180 ? -9.927 12.689 10.493 1.00 90.62 180 THR A C 1
ATOM 1370 O O . THR A 1 180 ? -9.747 13.737 9.875 1.00 90.62 180 THR A O 1
ATOM 1373 N N . GLY A 1 181 ? -10.832 12.596 11.466 1.00 90.00 181 GLY A N 1
ATOM 1374 C CA . GLY A 1 181 ? -11.705 13.717 11.8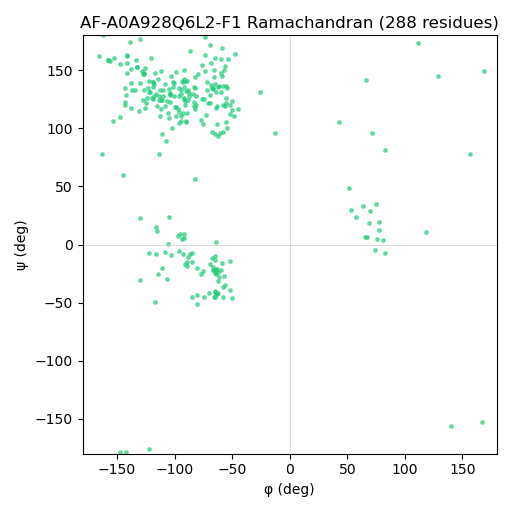12 1.00 90.00 181 GLY A CA 1
ATOM 1375 C C . GLY A 1 181 ? -12.865 13.329 12.720 1.00 90.00 181 GLY A C 1
ATOM 1376 O O . GLY A 1 181 ? -12.768 12.379 13.493 1.00 90.00 181 GLY A O 1
ATOM 1377 N N . GLU A 1 182 ? -13.958 14.082 12.627 1.00 91.88 182 GLU A N 1
ATOM 1378 C CA . GLU A 1 182 ? -15.212 13.823 13.339 1.00 91.88 182 GLU A CA 1
ATOM 1379 C C . GLU A 1 182 ? -16.288 13.402 12.329 1.00 91.88 182 GLU A C 1
ATOM 1381 O O . GLU A 1 182 ? -16.937 14.242 11.709 1.00 91.88 182 GLU A O 1
ATOM 1386 N N . TYR A 1 183 ? -16.458 12.094 12.157 1.00 92.00 183 TYR A N 1
ATOM 1387 C CA . TYR A 1 183 ? -17.398 11.486 11.206 1.00 92.00 183 TYR A CA 1
ATOM 1388 C C . TYR A 1 183 ? -18.515 10.701 11.907 1.00 92.00 183 TYR A C 1
ATOM 1390 O O . TYR A 1 183 ? -19.630 10.589 11.406 1.00 92.00 183 TYR A O 1
ATOM 1398 N N . ILE A 1 184 ? -18.245 10.220 13.119 1.00 92.62 184 ILE A N 1
ATOM 1399 C CA . ILE A 1 184 ? -19.158 9.444 13.952 1.00 92.62 184 ILE A CA 1
ATOM 1400 C C . ILE A 1 184 ? -19.749 10.365 15.031 1.00 92.62 184 ILE A C 1
ATOM 1402 O O . ILE A 1 184 ? -19.007 11.122 15.669 1.00 92.62 184 ILE A O 1
ATOM 1406 N N . PRO A 1 185 ? -21.073 10.311 15.292 1.00 93.81 185 PRO A N 1
ATOM 1407 C CA . PRO A 1 185 ? -21.705 11.161 16.292 1.00 93.81 185 PRO A CA 1
ATOM 1408 C C . PRO A 1 185 ? -21.052 11.038 17.669 1.00 93.81 185 PRO A C 1
ATOM 1410 O O . PRO A 1 185 ? -20.851 9.939 18.187 1.00 93.81 185 PRO A O 1
ATOM 1413 N N . LYS A 1 186 ? -20.814 12.186 18.309 1.00 90.88 186 LYS A N 1
ATOM 1414 C CA . LYS A 1 186 ? -20.154 12.266 19.617 1.00 90.88 186 LYS A CA 1
ATOM 1415 C C . LYS A 1 186 ? -20.789 11.358 20.678 1.00 90.88 186 LYS A C 1
ATOM 1417 O O . LYS A 1 186 ? -20.072 10.719 21.431 1.00 90.88 186 LYS A O 1
ATOM 1422 N N . SER A 1 187 ? -22.119 11.249 20.702 1.00 90.00 187 SER A N 1
ATOM 1423 C CA . SER A 1 187 ? -22.836 10.390 21.656 1.00 90.00 187 SER A CA 1
ATOM 1424 C C . SER A 1 187 ? -22.501 8.903 21.528 1.00 90.00 187 SER A C 1
ATOM 1426 O O . SER A 1 187 ? -22.638 8.174 22.500 1.00 90.00 187 SER A O 1
ATOM 1428 N N . VAL A 1 188 ? -22.113 8.453 20.332 1.00 91.69 188 VAL A N 1
ATOM 1429 C CA . VAL A 1 188 ? -21.719 7.065 20.068 1.00 91.69 188 VAL A CA 1
ATOM 1430 C C . VAL A 1 188 ? -20.280 6.842 20.524 1.00 91.69 188 VAL A C 1
ATOM 1432 O O . VAL A 1 188 ? -19.996 5.856 21.190 1.00 91.69 188 VAL A O 1
ATOM 1435 N N . ILE A 1 189 ? -19.386 7.790 20.227 1.00 91.31 189 ILE A N 1
ATOM 1436 C CA . ILE A 1 189 ? -17.978 7.731 20.644 1.00 91.31 189 ILE A CA 1
ATOM 1437 C C . ILE A 1 189 ? -17.832 7.825 22.165 1.00 91.31 189 ILE A C 1
ATOM 1439 O O . ILE A 1 189 ? -17.110 7.026 22.748 1.00 91.31 189 ILE A O 1
ATOM 1443 N N . ASP A 1 190 ? -18.551 8.748 22.810 1.00 87.12 190 ASP A N 1
ATOM 1444 C CA . ASP A 1 190 ? -18.525 8.936 24.268 1.00 87.12 190 ASP A CA 1
ATOM 1445 C C . ASP A 1 190 ? -19.086 7.709 25.031 1.00 87.12 190 ASP A C 1
ATOM 1447 O O . ASP A 1 190 ? -18.923 7.618 26.247 1.00 87.12 190 ASP A O 1
ATOM 1451 N N . ALA A 1 191 ? -19.767 6.781 24.343 1.00 83.88 191 ALA A N 1
ATOM 1452 C CA . ALA A 1 191 ? -20.303 5.552 24.929 1.00 83.88 191 ALA A CA 1
ATOM 1453 C C . ALA A 1 191 ? -19.313 4.373 24.910 1.00 83.88 191 ALA A C 1
ATOM 1455 O O . ALA A 1 191 ? -19.591 3.353 25.542 1.00 83.88 191 ALA A O 1
ATOM 1456 N N . VAL A 1 192 ? -18.187 4.487 24.197 1.00 80.25 192 VAL A N 1
ATOM 1457 C CA . VAL A 1 192 ? -17.151 3.446 24.172 1.00 80.25 192 VAL A CA 1
ATOM 1458 C C . VAL A 1 192 ? -16.161 3.682 25.305 1.00 80.25 192 VAL A C 1
ATOM 1460 O O . VAL A 1 192 ? -15.698 4.803 25.502 1.00 80.25 192 VAL A O 1
ATOM 1463 N N . ASP A 1 193 ? -15.837 2.623 26.045 1.00 69.81 193 ASP A N 1
ATOM 1464 C CA . ASP A 1 193 ? -14.799 2.671 27.075 1.00 69.81 193 ASP A CA 1
ATOM 1465 C C . ASP A 1 193 ? -13.409 2.752 26.418 1.00 69.81 193 ASP A C 1
ATOM 1467 O O . ASP A 1 193 ? -13.170 2.121 25.386 1.00 69.81 193 ASP A O 1
ATOM 1471 N N . GLY A 1 194 ? -12.514 3.565 26.979 1.00 65.56 194 GLY A N 1
ATOM 1472 C CA . GLY A 1 194 ? -11.196 3.850 26.401 1.00 65.56 194 GLY A CA 1
ATOM 1473 C C . GLY A 1 194 ? -10.890 5.348 26.280 1.00 65.56 194 GLY A C 1
ATOM 1474 O O . GLY A 1 194 ? -11.756 6.188 26.051 1.00 65.56 194 GLY A O 1
ATOM 1475 N N . ALA A 1 195 ? -9.622 5.715 26.474 1.00 62.09 195 ALA A N 1
ATOM 1476 C CA . ALA A 1 195 ? -9.228 7.113 26.680 1.00 62.09 195 ALA A CA 1
ATOM 1477 C C . ALA A 1 195 ? -8.899 7.890 25.389 1.00 62.09 195 ALA A C 1
ATOM 1479 O O . ALA A 1 195 ? -8.807 9.119 25.427 1.00 62.09 195 ALA A O 1
ATOM 1480 N N . LYS A 1 196 ? -8.690 7.208 24.251 1.00 70.44 196 LYS A N 1
ATOM 1481 C CA . LYS A 1 196 ? -8.327 7.850 22.978 1.00 70.44 196 LYS A CA 1
ATOM 1482 C C . LYS A 1 196 ? -8.984 7.145 21.797 1.00 70.44 196 LYS A C 1
ATOM 1484 O O . LYS A 1 196 ? -8.691 5.978 21.535 1.00 70.44 196 LYS A O 1
ATOM 1489 N N . THR A 1 197 ? -9.794 7.902 21.060 1.00 78.50 197 THR A N 1
ATOM 1490 C CA . THR A 1 197 ? -10.475 7.426 19.855 1.00 78.50 197 THR A CA 1
ATOM 1491 C C . THR A 1 197 ? -10.034 8.239 18.649 1.00 78.50 197 THR A C 1
ATOM 1493 O O . THR A 1 197 ? -10.126 9.465 18.657 1.00 78.50 197 THR A O 1
ATOM 1496 N N . THR A 1 198 ? -9.556 7.561 17.609 1.00 90.94 198 THR A N 1
ATOM 1497 C CA . THR A 1 198 ? -9.333 8.160 16.285 1.00 90.94 198 THR A CA 1
ATOM 1498 C C . THR A 1 198 ? -10.448 7.691 15.369 1.00 90.94 198 THR A C 1
ATOM 1500 O O . THR A 1 198 ? -10.721 6.495 15.321 1.00 90.94 198 THR A O 1
ATOM 1503 N N . GLN A 1 199 ? -11.106 8.605 14.661 1.00 94.12 199 GLN A N 1
ATOM 1504 C CA . GLN A 1 199 ? -12.136 8.231 13.694 1.00 94.12 199 GLN A CA 1
ATOM 1505 C C . GLN A 1 199 ? -11.548 8.274 12.290 1.00 94.12 199 GLN A C 1
ATOM 1507 O O . GLN A 1 199 ? -10.780 9.183 11.971 1.00 94.12 199 GLN A O 1
ATOM 1512 N N . LEU A 1 200 ? -11.905 7.285 11.483 1.00 93.62 200 LEU A N 1
ATOM 1513 C CA . LEU A 1 200 ? -11.458 7.118 10.109 1.00 93.62 200 LEU A CA 1
ATOM 1514 C C . LEU A 1 200 ? -12.682 7.173 9.205 1.00 93.62 200 LEU A C 1
ATOM 1516 O O . LEU A 1 200 ? -13.681 6.524 9.500 1.00 93.62 200 LEU A O 1
ATOM 1520 N N . HIS A 1 201 ? -12.578 7.903 8.106 1.00 91.88 201 HIS A N 1
ATOM 1521 C CA . HIS A 1 201 ? -13.580 7.925 7.050 1.00 91.88 201 HIS A CA 1
ATOM 1522 C C . HIS A 1 201 ? -12.942 7.454 5.754 1.00 91.88 201 HIS A C 1
ATOM 1524 O O . HIS A 1 201 ? -11.903 7.986 5.359 1.00 91.88 201 HIS A O 1
ATOM 1530 N N . LEU A 1 202 ? -13.553 6.453 5.124 1.00 90.44 202 LEU A N 1
ATOM 1531 C CA . LEU A 1 202 ? -13.177 5.972 3.802 1.00 90.44 202 LEU A CA 1
ATOM 1532 C C . LEU A 1 202 ? -14.328 6.296 2.836 1.00 90.44 202 LEU A C 1
ATOM 1534 O O . LEU A 1 202 ? -15.478 5.960 3.111 1.00 90.44 202 LEU A O 1
ATOM 1538 N N . THR A 1 203 ? -14.024 6.948 1.714 1.00 73.56 203 THR A N 1
ATOM 1539 C CA . THR A 1 203 ? -15.012 7.572 0.806 1.00 73.56 203 THR A CA 1
ATOM 1540 C C . THR A 1 203 ? -15.630 6.639 -0.242 1.00 73.56 203 THR A C 1
ATOM 1542 O O . THR A 1 203 ? -16.528 7.061 -0.968 1.00 73.56 203 THR A O 1
ATOM 1545 N N . ASN A 1 204 ? -15.159 5.396 -0.374 1.00 68.44 204 ASN A N 1
ATOM 1546 C CA . ASN A 1 204 ? -15.521 4.525 -1.497 1.00 68.44 204 ASN A CA 1
ATOM 1547 C C . ASN A 1 204 ? -16.677 3.562 -1.187 1.00 68.44 204 ASN A C 1
ATOM 1549 O O . ASN A 1 204 ? -16.477 2.530 -0.558 1.00 68.44 204 ASN A O 1
ATOM 1553 N N . ASP A 1 205 ? -17.873 3.832 -1.698 1.00 57.81 205 ASP A N 1
ATOM 1554 C CA . ASP A 1 205 ? -19.012 2.935 -1.502 1.00 57.81 205 ASP A CA 1
ATOM 1555 C C . ASP A 1 205 ? -18.782 1.540 -2.135 1.00 57.81 205 ASP A C 1
ATOM 1557 O O . ASP A 1 205 ? -18.636 1.374 -3.352 1.00 57.81 205 ASP A O 1
ATOM 1561 N N . GLY A 1 206 ? -18.810 0.505 -1.291 1.00 67.75 206 GLY A N 1
ATOM 1562 C CA . GLY A 1 206 ? -18.849 -0.904 -1.693 1.00 67.75 206 GLY A CA 1
ATOM 1563 C C . GLY A 1 206 ? -17.583 -1.714 -1.397 1.00 67.75 206 GLY A C 1
ATOM 1564 O O . GLY A 1 206 ? -16.560 -1.198 -0.958 1.00 67.75 206 GLY A O 1
ATOM 1565 N N . ASP A 1 207 ? -17.683 -3.019 -1.645 1.00 85.94 207 ASP A N 1
ATOM 1566 C CA . ASP A 1 207 ? -16.594 -3.991 -1.485 1.00 85.94 207 ASP A CA 1
ATOM 1567 C C . ASP A 1 207 ? -15.439 -3.688 -2.449 1.00 85.94 207 ASP A C 1
ATOM 1569 O O . ASP A 1 207 ? -15.647 -3.469 -3.642 1.00 85.94 207 ASP A O 1
ATOM 1573 N N . PHE A 1 208 ? -14.210 -3.648 -1.949 1.00 90.88 208 PHE A N 1
ATOM 1574 C CA . PHE A 1 208 ? -13.020 -3.357 -2.745 1.00 90.88 208 PHE A CA 1
ATOM 1575 C C . PHE A 1 208 ? -12.746 -4.432 -3.801 1.00 90.88 208 PHE A C 1
ATOM 1577 O O . PHE A 1 208 ? -12.119 -4.141 -4.817 1.00 90.88 208 PHE A O 1
ATOM 1584 N N . GLY A 1 209 ? -13.218 -5.663 -3.582 1.00 91.56 209 GLY A N 1
ATOM 1585 C CA . GLY A 1 209 ? -12.838 -6.824 -4.385 1.00 91.56 209 GLY A CA 1
ATOM 1586 C C . GLY A 1 209 ? -11.455 -7.367 -4.030 1.00 91.56 209 GLY A C 1
ATOM 1587 O O . GLY A 1 209 ? -10.897 -8.190 -4.758 1.00 91.56 209 GLY A O 1
ATOM 1588 N N . PHE A 1 210 ? -10.890 -6.907 -2.912 1.00 94.44 210 PHE A N 1
ATOM 1589 C CA . PHE A 1 210 ? -9.651 -7.395 -2.327 1.00 94.44 210 PHE A CA 1
ATOM 1590 C C . PHE A 1 210 ? -9.573 -7.069 -0.835 1.00 94.44 210 PHE A C 1
ATOM 1592 O O . PHE A 1 210 ? -10.201 -6.129 -0.353 1.00 94.44 210 PHE A O 1
ATOM 1599 N N . LYS A 1 211 ? -8.732 -7.807 -0.103 1.00 94.06 211 LYS A N 1
ATOM 1600 C CA . LYS A 1 211 ? -8.379 -7.461 1.283 1.00 94.06 211 LYS A CA 1
ATOM 1601 C C . LYS A 1 211 ? -7.134 -6.582 1.315 1.00 94.06 211 LYS A C 1
ATOM 1603 O O . LYS A 1 211 ? -6.058 -7.017 0.896 1.00 94.06 211 LYS A O 1
ATOM 1608 N N . ALA A 1 212 ? -7.274 -5.376 1.855 1.00 94.56 212 ALA A N 1
ATOM 1609 C CA . ALA A 1 212 ? -6.199 -4.407 2.033 1.00 94.56 212 ALA A CA 1
ATOM 1610 C C . ALA A 1 212 ? -5.823 -4.267 3.511 1.00 94.56 212 ALA A C 1
ATOM 1612 O O . ALA A 1 212 ? -6.697 -4.184 4.368 1.00 94.56 212 ALA A O 1
ATOM 1613 N N . THR A 1 213 ? -4.533 -4.188 3.828 1.00 97.06 213 THR A N 1
ATOM 1614 C CA . THR A 1 213 ? -4.063 -3.932 5.195 1.00 97.06 213 THR A CA 1
ATOM 1615 C C . THR A 1 213 ? -3.687 -2.464 5.355 1.00 97.06 213 THR A C 1
ATOM 1617 O O . THR A 1 213 ? -2.749 -1.994 4.711 1.00 97.06 213 THR A O 1
ATOM 1620 N N . LEU A 1 214 ? -4.367 -1.743 6.243 1.00 95.69 214 LEU A N 1
ATOM 1621 C CA . LEU A 1 214 ? -3.991 -0.392 6.651 1.00 95.69 214 LEU A CA 1
ATOM 1622 C C . LEU A 1 214 ? -3.057 -0.454 7.854 1.00 95.69 214 LEU A C 1
ATOM 1624 O O . LEU A 1 214 ? -3.364 -1.102 8.851 1.00 95.69 214 LEU A O 1
ATOM 1628 N N . SER A 1 215 ? -1.954 0.284 7.800 1.00 95.56 215 SER A N 1
ATOM 1629 C CA . SER A 1 215 ? -1.099 0.557 8.950 1.00 95.56 215 SER A CA 1
ATOM 1630 C C . SER A 1 215 ? -1.276 1.997 9.417 1.00 95.56 215 SER A C 1
ATOM 1632 O O . SER A 1 215 ? -1.008 2.927 8.652 1.00 95.56 215 SER A O 1
ATOM 1634 N N . LEU A 1 216 ? -1.630 2.173 10.691 1.00 93.50 216 LEU A N 1
ATOM 1635 C CA . LEU A 1 216 ? -1.852 3.475 11.322 1.00 93.50 216 LEU A CA 1
ATOM 1636 C C . LEU A 1 216 ? -0.780 3.776 12.369 1.00 93.50 216 LEU A C 1
ATOM 1638 O O . LEU A 1 216 ? -0.257 2.870 13.018 1.00 93.50 216 LEU A O 1
ATOM 1642 N N . SER A 1 217 ? -0.472 5.061 12.543 1.00 91.94 217 SER A N 1
ATOM 1643 C CA . SER A 1 217 ? 0.301 5.554 13.685 1.00 91.94 217 SER A CA 1
ATOM 1644 C C . SER A 1 217 ? -0.651 5.858 14.838 1.00 91.94 217 SER A C 1
ATOM 1646 O O . SER A 1 217 ? -1.642 6.554 14.643 1.00 91.94 217 SER A O 1
ATOM 1648 N N . VAL A 1 218 ? -0.349 5.353 16.030 1.00 91.50 218 VAL A N 1
ATOM 1649 C CA . VAL A 1 218 ? -1.169 5.536 17.243 1.00 91.50 218 VAL A CA 1
ATOM 1650 C C . VAL A 1 218 ? -0.334 6.008 18.432 1.00 91.50 218 VAL A C 1
ATOM 1652 O O . VAL A 1 218 ? -0.739 5.837 19.572 1.00 91.50 218 VAL A O 1
ATOM 1655 N N . ASP A 1 219 ? 0.815 6.627 18.170 1.00 90.31 219 ASP A N 1
ATOM 1656 C CA . ASP A 1 219 ? 1.813 7.074 19.149 1.00 90.31 219 ASP A CA 1
ATOM 1657 C C . ASP A 1 219 ? 2.512 5.944 19.915 1.00 90.31 219 ASP A C 1
ATOM 1659 O O . ASP A 1 219 ? 1.929 4.945 20.331 1.00 90.31 219 ASP A O 1
ATOM 1663 N N . ARG A 1 220 ? 3.815 6.122 20.154 1.00 92.31 220 ARG A N 1
ATOM 1664 C CA . ARG A 1 220 ? 4.644 5.124 20.855 1.00 92.31 220 ARG A CA 1
ATOM 1665 C C . ARG A 1 220 ? 4.260 4.919 22.319 1.00 92.31 220 ARG A C 1
ATOM 1667 O O . ARG A 1 220 ? 4.578 3.873 22.873 1.00 92.31 220 ARG A O 1
ATOM 1674 N N . GLU A 1 221 ? 3.595 5.893 22.932 1.00 93.56 221 GLU A N 1
ATOM 1675 C CA . GLU A 1 221 ? 3.097 5.807 24.312 1.00 93.56 221 GLU A CA 1
ATOM 1676 C C . GLU A 1 221 ? 2.033 4.716 24.485 1.00 93.56 221 GLU A C 1
ATOM 1678 O O . GLU A 1 221 ? 1.831 4.225 25.591 1.00 93.56 221 GLU A O 1
ATOM 1683 N N . ASN A 1 222 ? 1.391 4.306 23.388 1.00 92.81 222 ASN A N 1
ATOM 1684 C CA . ASN A 1 222 ? 0.380 3.257 23.388 1.00 92.81 222 ASN A CA 1
ATOM 1685 C C . ASN A 1 222 ? 0.956 1.857 23.120 1.00 92.81 222 ASN A C 1
ATOM 1687 O O . ASN A 1 222 ? 0.187 0.912 23.001 1.00 92.81 222 ASN A O 1
ATOM 1691 N N . ASN A 1 223 ? 2.282 1.691 23.036 1.00 94.50 223 ASN A N 1
ATOM 1692 C CA . ASN A 1 223 ? 2.902 0.371 22.874 1.00 94.50 223 ASN A CA 1
ATOM 1693 C C . ASN A 1 223 ? 2.476 -0.608 23.975 1.00 94.50 223 ASN A C 1
ATOM 1695 O O . ASN A 1 223 ? 2.493 -0.260 25.154 1.00 94.50 223 ASN A O 1
ATOM 1699 N N . GLY A 1 224 ? 2.159 -1.843 23.584 1.00 93.62 224 GLY A N 1
ATOM 1700 C CA . GLY A 1 224 ? 1.687 -2.891 24.494 1.00 93.62 224 GLY A CA 1
ATOM 1701 C C . GLY A 1 224 ? 0.190 -2.826 24.815 1.00 93.62 224 GLY A C 1
ATOM 1702 O O . GLY A 1 224 ? -0.330 -3.760 25.415 1.00 93.62 224 GLY A O 1
ATOM 1703 N N . LYS A 1 225 ? -0.508 -1.768 24.385 1.00 93.56 225 LYS A N 1
ATOM 1704 C CA . LYS A 1 225 ? -1.972 -1.675 24.424 1.00 93.56 225 LYS A CA 1
ATOM 1705 C C . LYS A 1 225 ? -2.587 -2.293 23.173 1.00 93.56 225 LYS A C 1
ATOM 1707 O O . LYS A 1 225 ? -1.901 -2.508 22.174 1.00 93.56 225 LYS A O 1
ATOM 1712 N N . TYR A 1 226 ? -3.891 -2.522 23.201 1.00 93.38 226 TYR A N 1
ATOM 1713 C CA . TYR A 1 226 ? -4.666 -2.939 22.043 1.00 93.38 226 TYR A CA 1
ATOM 1714 C C . TYR A 1 226 ? -5.325 -1.738 21.380 1.00 93.38 226 TYR A C 1
ATOM 1716 O O . TYR A 1 226 ? -5.930 -0.888 22.030 1.00 93.38 226 TYR A O 1
ATOM 1724 N N . ALA A 1 227 ? -5.235 -1.695 20.058 1.00 94.75 227 ALA A N 1
ATOM 1725 C CA . ALA A 1 227 ? -6.109 -0.882 19.244 1.00 94.75 227 ALA A CA 1
ATOM 1726 C C . ALA A 1 227 ? -7.312 -1.741 18.834 1.00 94.75 227 ALA A C 1
ATOM 1728 O O . ALA A 1 227 ? -7.144 -2.834 18.295 1.00 94.75 227 ALA A O 1
ATOM 1729 N N . ASN A 1 228 ? -8.518 -1.260 19.111 1.00 94.44 228 ASN A N 1
ATOM 1730 C CA . ASN A 1 228 ? -9.780 -1.937 18.849 1.00 94.44 228 ASN A CA 1
ATOM 1731 C C . ASN A 1 228 ? -10.522 -1.168 17.754 1.00 94.44 228 ASN A C 1
ATOM 1733 O O . ASN A 1 228 ? -10.858 0.005 17.928 1.00 94.44 228 ASN A O 1
ATOM 1737 N N . LEU A 1 229 ? -10.731 -1.815 16.612 1.00 95.00 229 LEU A N 1
ATOM 1738 C CA . LEU A 1 229 ? -11.388 -1.241 15.450 1.00 95.00 229 LEU A CA 1
ATOM 1739 C C . LEU A 1 229 ? -12.874 -1.593 15.461 1.00 95.00 229 LEU A C 1
ATOM 1741 O O . LEU A 1 229 ? -13.255 -2.763 15.535 1.00 95.00 229 LEU A O 1
ATOM 1745 N N . TYR A 1 230 ? -13.696 -0.566 15.303 1.00 93.81 230 TYR A N 1
ATOM 1746 C CA . TYR A 1 230 ? -15.138 -0.662 15.156 1.00 93.81 230 TYR A CA 1
ATOM 1747 C C . TYR A 1 230 ? -15.565 -0.017 13.849 1.00 93.81 230 TYR A C 1
ATOM 1749 O O . TYR A 1 230 ? -15.062 1.052 13.519 1.00 93.81 230 TYR A O 1
ATOM 1757 N N . SER A 1 231 ? -16.526 -0.604 13.143 1.00 93.75 231 SER A N 1
ATOM 1758 C CA . SER A 1 231 ? -17.236 0.103 12.072 1.00 93.75 231 SER A CA 1
ATOM 1759 C C . SER A 1 231 ? -18.489 0.763 12.628 1.00 93.75 231 SER A C 1
ATOM 1761 O O . SER A 1 231 ? -19.196 0.158 13.438 1.00 93.75 231 SER A O 1
ATOM 1763 N N . TYR A 1 232 ? -18.812 1.955 12.153 1.00 93.69 232 TYR A N 1
ATOM 1764 C CA . TYR A 1 232 ? -20.039 2.645 12.504 1.00 93.69 232 TYR A CA 1
ATOM 1765 C C . TYR A 1 232 ? -21.182 2.271 11.563 1.00 93.69 232 TYR A C 1
ATOM 1767 O O . TYR A 1 232 ? -21.100 2.448 10.349 1.00 93.69 232 TYR A O 1
ATOM 1775 N N . ASN A 1 233 ? -22.282 1.792 12.139 1.00 91.38 233 ASN A N 1
ATOM 1776 C CA . ASN A 1 233 ? -23.514 1.542 11.411 1.00 91.38 233 ASN A CA 1
ATOM 1777 C C . ASN A 1 233 ? -24.433 2.763 11.536 1.00 91.38 233 ASN A C 1
ATOM 1779 O O . ASN A 1 233 ? -25.051 3.004 12.575 1.00 91.38 233 ASN A O 1
ATOM 1783 N N . SER A 1 234 ? -24.556 3.540 10.459 1.00 89.38 234 SER A N 1
ATOM 1784 C CA . SER A 1 234 ? -25.375 4.761 10.436 1.00 89.38 234 SER A CA 1
ATOM 1785 C C . SER A 1 234 ? -26.883 4.499 10.568 1.00 89.38 234 SER A C 1
ATOM 1787 O O . SER A 1 234 ? -27.633 5.401 10.954 1.00 89.38 234 SER A O 1
ATOM 1789 N N . THR A 1 235 ? -27.337 3.268 10.298 1.00 91.38 235 THR A N 1
ATOM 1790 C CA . THR A 1 235 ? -28.749 2.872 10.403 1.00 91.38 235 THR A CA 1
ATOM 1791 C C . THR A 1 235 ? -29.132 2.562 11.846 1.00 91.38 235 THR A C 1
ATOM 1793 O O . THR A 1 235 ? -30.115 3.109 12.350 1.00 91.38 235 THR A O 1
ATOM 1796 N N . THR A 1 236 ? -28.360 1.711 12.527 1.00 93.50 236 THR A N 1
ATOM 1797 C CA . THR A 1 236 ? -28.605 1.359 13.939 1.00 93.50 236 THR A CA 1
ATOM 1798 C C . THR A 1 236 ? -28.077 2.423 14.899 1.00 93.50 236 THR A C 1
ATOM 1800 O O . THR A 1 236 ? -28.577 2.539 16.014 1.00 93.50 236 THR A O 1
ATOM 1803 N N . LYS A 1 237 ? -27.140 3.263 14.433 1.00 91.88 237 LYS A N 1
ATOM 1804 C CA . LYS A 1 237 ? -26.382 4.252 15.213 1.00 91.88 237 LYS A CA 1
ATOM 1805 C C . LYS A 1 237 ? -25.495 3.612 16.280 1.00 91.88 237 LYS A C 1
ATOM 1807 O O . LYS A 1 237 ? -25.266 4.212 17.329 1.00 91.88 237 LYS A O 1
ATOM 1812 N N . GLU A 1 238 ? -24.980 2.427 15.988 1.00 90.75 238 GLU A N 1
ATOM 1813 C CA . GLU A 1 238 ? -24.137 1.643 16.888 1.00 90.75 238 GLU A CA 1
ATOM 1814 C C . GLU A 1 238 ? -22.762 1.379 16.266 1.00 90.75 238 GLU A C 1
ATOM 1816 O O . GLU A 1 238 ? -22.565 1.497 15.053 1.00 90.75 238 GLU A O 1
ATOM 1821 N N . LEU A 1 239 ? -21.800 1.041 17.124 1.00 92.19 239 LEU A N 1
ATOM 1822 C CA . LEU A 1 239 ? -20.480 0.577 16.721 1.00 92.19 239 LEU A CA 1
ATOM 1823 C C . LEU A 1 239 ? -20.455 -0.946 16.735 1.00 92.19 239 LEU A C 1
ATOM 1825 O O . LEU A 1 239 ? -20.783 -1.574 17.738 1.00 92.19 239 LEU A O 1
ATOM 1829 N N . GLU A 1 240 ? -20.019 -1.526 15.627 1.00 91.88 240 GLU A N 1
ATOM 1830 C CA . GLU A 1 240 ? -19.852 -2.964 15.465 1.00 91.88 240 GLU A CA 1
ATOM 1831 C C . GLU A 1 240 ? -18.362 -3.290 15.546 1.00 91.88 240 GLU A C 1
ATOM 1833 O O . GLU A 1 240 ? -17.562 -2.741 14.783 1.00 91.88 240 GLU A O 1
ATOM 1838 N N . PHE A 1 241 ? -17.976 -4.156 16.486 1.00 92.31 241 PHE A N 1
ATOM 1839 C CA . PHE A 1 241 ? -16.588 -4.589 16.626 1.00 92.31 241 PHE A CA 1
ATOM 1840 C C . PHE A 1 241 ? -16.127 -5.315 15.357 1.00 92.31 241 PHE A C 1
ATOM 1842 O O . PHE A 1 241 ? -16.859 -6.132 14.797 1.00 92.31 241 PHE A O 1
ATOM 1849 N N . ARG A 1 242 ? -14.912 -5.007 14.895 1.00 93.06 242 ARG A N 1
ATOM 1850 C CA . ARG A 1 242 ? -14.323 -5.621 13.698 1.00 93.06 242 ARG A CA 1
ATOM 1851 C C . ARG A 1 242 ? -13.076 -6.419 14.011 1.00 93.06 242 ARG A C 1
ATOM 1853 O O . ARG A 1 242 ? -12.944 -7.544 13.542 1.00 93.06 242 ARG A O 1
ATOM 1860 N N . ALA A 1 243 ? -12.149 -5.830 14.755 1.00 94.31 243 ALA A N 1
ATOM 1861 C CA . ALA A 1 243 ? -10.869 -6.457 15.038 1.00 94.31 243 ALA A CA 1
ATOM 1862 C C . ALA A 1 243 ? -10.146 -5.747 16.180 1.00 94.31 243 ALA A C 1
ATOM 1864 O O . ALA A 1 243 ? -10.403 -4.582 16.476 1.00 94.31 243 ALA A O 1
ATOM 1865 N N . ALA A 1 244 ? -9.172 -6.437 16.763 1.00 94.06 244 ALA A N 1
ATOM 1866 C CA . ALA A 1 244 ? -8.205 -5.851 17.674 1.00 94.06 244 ALA A CA 1
ATOM 1867 C C . ALA A 1 244 ? -6.786 -6.178 17.203 1.00 94.06 244 ALA A C 1
ATOM 1869 O O . ALA A 1 244 ? -6.542 -7.242 16.636 1.00 94.06 244 ALA A O 1
ATOM 1870 N N . SER A 1 245 ? -5.848 -5.270 17.447 1.00 95.19 245 SER A N 1
ATOM 1871 C CA . SER A 1 245 ? -4.440 -5.441 17.096 1.00 95.19 245 SER A CA 1
ATOM 1872 C C . SER A 1 245 ? -3.561 -4.834 18.187 1.00 95.19 245 SER A C 1
ATOM 1874 O O . SER A 1 245 ? -3.835 -3.733 18.667 1.00 95.19 245 SER A O 1
ATOM 1876 N N . LEU A 1 246 ? -2.517 -5.560 18.595 1.00 94.38 246 LEU A N 1
ATOM 1877 C CA . LEU A 1 246 ? -1.529 -5.058 19.546 1.00 94.38 246 LEU A CA 1
ATOM 1878 C C . LEU A 1 246 ? -0.765 -3.882 18.926 1.00 94.38 246 LEU A C 1
ATOM 1880 O O . LEU A 1 246 ? -0.387 -3.911 17.754 1.00 94.38 246 LEU A O 1
ATOM 1884 N N . VAL A 1 247 ? -0.534 -2.840 19.718 1.00 95.00 247 VAL A N 1
ATOM 1885 C CA . VAL A 1 247 ? 0.261 -1.692 19.297 1.00 95.00 247 VAL A CA 1
ATOM 1886 C C . VAL A 1 247 ? 1.742 -1.993 19.489 1.00 95.00 247 VAL A C 1
ATOM 1888 O O . VAL A 1 247 ? 2.224 -2.167 20.612 1.00 95.00 247 VAL A O 1
ATOM 1891 N N . GLU A 1 248 ? 2.482 -1.964 18.386 1.00 94.06 248 GLU A N 1
ATOM 1892 C CA . GLU A 1 248 ? 3.920 -2.196 18.352 1.00 94.06 248 GLU A CA 1
ATOM 1893 C C . GLU A 1 248 ? 4.639 -1.040 17.657 1.00 94.06 248 GLU A C 1
ATOM 1895 O O . GLU A 1 248 ? 4.259 -0.582 16.578 1.00 94.06 248 GLU A O 1
ATOM 1900 N N . SER A 1 249 ? 5.720 -0.545 18.265 1.00 93.69 249 SER A N 1
ATOM 1901 C CA . SER A 1 249 ? 6.516 0.569 17.721 1.00 93.69 249 SER A CA 1
ATOM 1902 C C . SER A 1 249 ? 5.703 1.833 17.369 1.00 93.69 249 SER A C 1
ATOM 1904 O O . SER A 1 249 ? 6.093 2.613 16.498 1.00 93.69 249 SER A O 1
ATOM 1906 N N . GLY A 1 250 ? 4.602 2.068 18.083 1.00 92.56 250 GLY A N 1
ATOM 1907 C CA . GLY A 1 250 ? 3.668 3.176 17.913 1.00 92.56 250 GLY A CA 1
ATOM 1908 C C . GLY A 1 250 ? 2.712 2.995 16.742 1.00 92.56 250 GLY A C 1
ATOM 1909 O O . GLY A 1 250 ? 2.179 3.986 16.243 1.00 92.56 250 GLY A O 1
ATOM 1910 N N . ARG A 1 251 ? 2.538 1.763 16.254 1.00 93.44 251 ARG A N 1
ATOM 1911 C CA . ARG A 1 251 ? 1.704 1.450 15.096 1.00 93.44 251 ARG A CA 1
ATOM 1912 C C . ARG A 1 251 ? 0.794 0.263 15.360 1.00 93.44 251 ARG A C 1
ATOM 1914 O O . ARG A 1 251 ? 1.066 -0.572 16.213 1.00 93.44 251 ARG A O 1
ATOM 1921 N N . THR A 1 252 ? -0.268 0.196 14.575 1.00 95.19 252 THR A N 1
ATOM 1922 C CA . THR A 1 252 ? -1.218 -0.917 14.541 1.00 95.19 252 THR A CA 1
ATOM 1923 C C . THR A 1 252 ? -1.639 -1.180 13.095 1.00 95.19 252 THR A C 1
ATOM 1925 O O . THR A 1 252 ? -1.420 -0.330 12.219 1.00 95.19 252 THR A O 1
ATOM 1928 N N . THR A 1 253 ? -2.195 -2.359 12.825 1.00 96.25 253 THR A N 1
ATOM 1929 C CA . THR A 1 253 ? -2.592 -2.779 11.478 1.00 96.25 253 THR A CA 1
ATOM 1930 C C . THR A 1 253 ? -3.937 -3.483 11.472 1.00 96.25 253 THR A C 1
ATOM 1932 O O . THR A 1 253 ? -4.172 -4.353 12.307 1.00 96.25 253 THR A O 1
ATOM 1935 N N . PHE A 1 254 ? -4.769 -3.179 10.477 1.00 96.38 254 PHE A N 1
ATOM 1936 C CA . PHE A 1 254 ? -6.071 -3.819 10.288 1.00 96.38 254 PHE A CA 1
ATOM 1937 C C . PHE A 1 254 ? -6.325 -4.140 8.824 1.00 96.38 254 PHE A C 1
ATOM 1939 O O . PHE A 1 254 ? -5.839 -3.437 7.939 1.00 96.38 254 PHE A O 1
ATOM 1946 N N . ASN A 1 255 ? -7.108 -5.189 8.584 1.00 94.81 255 ASN A N 1
ATOM 1947 C CA . ASN A 1 255 ? -7.570 -5.552 7.252 1.00 94.81 255 ASN A CA 1
ATOM 1948 C C . ASN A 1 255 ? -8.930 -4.910 6.969 1.00 94.81 255 ASN A C 1
ATOM 1950 O O . ASN A 1 255 ? -9.797 -4.897 7.838 1.00 94.81 255 ASN A O 1
ATOM 1954 N N . PHE A 1 256 ? -9.101 -4.435 5.743 1.00 93.31 256 PHE A N 1
ATOM 1955 C CA . PHE A 1 256 ? -10.317 -3.832 5.223 1.00 93.31 256 PHE A CA 1
ATOM 1956 C C . PHE A 1 256 ? -10.661 -4.481 3.886 1.00 93.31 256 PHE A C 1
ATOM 1958 O O . PHE A 1 256 ? -9.779 -4.732 3.062 1.00 93.31 256 PHE A O 1
ATOM 1965 N N . ASP A 1 257 ? -11.944 -4.733 3.682 1.00 90.94 257 ASP A N 1
ATOM 1966 C CA . ASP A 1 257 ? -12.532 -5.214 2.431 1.00 90.94 257 ASP A CA 1
ATOM 1967 C C . ASP A 1 257 ? -13.620 -4.262 1.901 1.00 90.94 257 ASP A C 1
ATOM 1969 O O . ASP A 1 257 ? -14.076 -4.417 0.777 1.00 90.94 257 ASP A O 1
ATOM 1973 N N . HIS A 1 258 ? -14.004 -3.232 2.658 1.00 88.69 258 HIS A N 1
ATOM 1974 C CA . HIS A 1 258 ? -14.944 -2.201 2.221 1.00 88.69 258 HIS A CA 1
ATOM 1975 C C . HIS A 1 258 ? -14.702 -0.872 2.947 1.00 88.69 258 HIS A C 1
ATOM 1977 O O . HIS A 1 258 ? -14.103 -0.823 4.032 1.00 88.69 258 HIS A O 1
ATOM 1983 N N . ALA A 1 259 ? -15.199 0.220 2.366 1.00 89.75 259 ALA A N 1
ATOM 1984 C CA . ALA A 1 259 ? -15.193 1.515 3.030 1.00 89.75 259 ALA A CA 1
ATOM 1985 C C . ALA A 1 259 ? -16.368 1.651 3.999 1.00 89.75 259 ALA A C 1
ATOM 1987 O O . ALA A 1 259 ? -17.478 1.185 3.742 1.00 89.75 259 ALA A O 1
ATOM 1988 N N . ALA A 1 260 ? -16.104 2.333 5.103 1.00 91.50 260 ALA A N 1
ATOM 1989 C CA . ALA A 1 260 ? -17.089 2.767 6.074 1.00 91.50 260 ALA A CA 1
ATOM 1990 C C . ALA A 1 260 ? -16.468 3.880 6.930 1.00 91.50 260 ALA A C 1
ATOM 1992 O O . ALA A 1 260 ? -15.290 4.226 6.779 1.00 91.50 260 ALA A O 1
ATOM 1993 N N . ASP A 1 261 ? -17.254 4.386 7.873 1.00 93.88 261 ASP A N 1
ATOM 1994 C CA . ASP A 1 261 ? -16.727 5.121 9.014 1.00 93.88 261 ASP A CA 1
ATOM 1995 C C . ASP A 1 261 ? -16.268 4.135 10.086 1.00 93.88 261 ASP A C 1
ATOM 1997 O O . ASP A 1 261 ? -16.986 3.191 10.429 1.00 93.88 261 ASP A O 1
ATOM 2001 N N . TYR A 1 262 ? -15.087 4.364 10.651 1.00 94.44 262 TYR A N 1
ATOM 2002 C CA . TYR A 1 262 ? -14.519 3.518 11.692 1.00 94.44 262 TYR A CA 1
ATOM 2003 C C . TYR A 1 262 ? -14.095 4.322 12.915 1.00 94.44 262 TYR A C 1
ATOM 2005 O O . TYR A 1 262 ? -13.621 5.451 12.809 1.00 94.44 262 TYR A O 1
ATOM 2013 N N . ALA A 1 263 ? -14.214 3.706 14.087 1.00 94.69 263 ALA A N 1
ATOM 2014 C CA . ALA A 1 263 ? -13.623 4.186 15.326 1.00 94.69 263 ALA A CA 1
ATOM 2015 C C . ALA A 1 263 ? -12.480 3.255 15.736 1.00 94.69 263 ALA A C 1
ATOM 2017 O O . ALA A 1 263 ? -12.660 2.043 15.841 1.00 94.69 263 ALA A O 1
ATOM 2018 N N . LEU A 1 264 ? -11.310 3.834 15.986 1.00 94.94 264 LEU A N 1
ATOM 2019 C CA . LEU A 1 264 ? -10.148 3.151 16.531 1.00 94.94 264 LEU A CA 1
ATOM 2020 C C . LEU A 1 264 ? -9.966 3.553 17.991 1.00 94.94 264 LEU A C 1
ATOM 2022 O O . LEU A 1 264 ? -9.637 4.706 18.268 1.00 94.94 264 LEU A O 1
ATOM 2026 N N . VAL A 1 265 ? -10.160 2.606 18.903 1.00 94.00 265 VAL A N 1
ATOM 2027 C CA . VAL A 1 265 ? -10.138 2.826 20.353 1.00 94.00 265 VAL A CA 1
ATOM 2028 C C . VAL A 1 265 ? -8.917 2.153 20.959 1.00 94.00 265 VAL A C 1
ATOM 2030 O O . VAL A 1 265 ? -8.722 0.953 20.777 1.00 94.00 265 VAL A O 1
ATOM 2033 N N . ILE A 1 266 ? -8.092 2.913 21.677 1.00 93.44 266 ILE A N 1
ATOM 2034 C CA . ILE A 1 266 ? -6.929 2.361 22.382 1.00 93.44 266 ILE A CA 1
ATOM 2035 C C . ILE A 1 266 ? -7.313 1.980 23.813 1.00 93.44 266 ILE A C 1
ATOM 2037 O O . ILE A 1 266 ? -7.757 2.837 24.580 1.00 93.44 266 ILE A O 1
ATOM 2041 N N . ASP A 1 267 ? -7.067 0.723 24.180 1.00 92.50 267 ASP A N 1
ATOM 2042 C CA . ASP A 1 267 ? -7.353 0.167 25.504 1.00 92.50 267 ASP A CA 1
ATOM 2043 C C . ASP A 1 267 ? -6.238 -0.797 25.958 1.00 92.50 267 ASP A C 1
ATOM 2045 O O . ASP A 1 267 ? -5.515 -1.366 25.145 1.00 92.50 267 ASP A O 1
ATOM 2049 N N . GLU A 1 268 ? -6.088 -1.001 27.266 1.00 91.44 268 GLU A N 1
ATOM 2050 C CA . GLU A 1 268 ? -5.212 -2.037 27.832 1.00 91.44 268 GLU A CA 1
ATOM 2051 C C . GLU A 1 268 ? -5.662 -3.457 27.442 1.00 91.44 268 GLU A C 1
ATOM 2053 O O . GLU A 1 268 ? -4.867 -4.396 27.494 1.00 91.44 268 GLU A O 1
ATOM 2058 N N . LYS A 1 269 ? -6.934 -3.641 27.063 1.00 89.94 269 LYS A N 1
ATOM 2059 C CA . LYS A 1 269 ? -7.507 -4.941 26.700 1.00 89.94 269 LYS A CA 1
ATOM 2060 C C . LYS A 1 269 ? -7.979 -4.985 25.253 1.00 89.94 269 LYS A C 1
ATOM 2062 O O . LYS A 1 269 ? -8.494 -4.018 24.696 1.00 89.94 269 LYS A O 1
ATOM 2067 N N . SER A 1 270 ? -7.871 -6.171 24.661 1.00 91.31 270 SER A N 1
ATOM 2068 C CA . SER A 1 270 ? -8.615 -6.482 23.446 1.00 91.31 270 SER A CA 1
ATOM 2069 C C . SER A 1 270 ? -10.108 -6.543 23.766 1.00 91.31 270 SER A C 1
ATOM 2071 O O . SER A 1 270 ? -10.511 -7.157 24.754 1.00 91.31 270 SER A O 1
ATOM 2073 N N . HIS A 1 271 ? -10.919 -5.922 22.916 1.00 89.75 271 HIS A N 1
ATOM 2074 C CA . HIS A 1 271 ? -12.379 -5.995 22.961 1.00 89.75 271 HIS A CA 1
ATOM 2075 C C . HIS A 1 271 ? -12.929 -7.135 22.090 1.00 89.75 271 HIS A C 1
ATOM 2077 O O . HIS A 1 271 ? -14.136 -7.211 21.881 1.00 89.75 271 HIS A O 1
ATOM 2083 N N . ALA A 1 272 ? -12.057 -8.007 21.568 1.00 85.12 272 ALA A N 1
ATOM 2084 C CA . ALA A 1 272 ? -12.483 -9.201 20.857 1.00 85.12 272 ALA A CA 1
ATOM 2085 C C . ALA A 1 272 ? -13.183 -10.162 21.816 1.00 85.12 272 ALA A C 1
ATOM 2087 O O . ALA A 1 272 ? -12.664 -10.471 22.894 1.00 85.12 272 ALA A O 1
ATOM 2088 N N . ASP A 1 273 ? -14.327 -10.690 21.393 1.00 74.88 273 ASP A N 1
ATOM 2089 C CA . ASP A 1 273 ? -14.927 -11.813 22.090 1.00 74.88 273 ASP A CA 1
ATOM 2090 C C . ASP A 1 273 ? -14.049 -13.055 21.895 1.00 74.88 273 ASP A C 1
ATOM 2092 O O . ASP A 1 273 ? -13.570 -13.359 20.800 1.00 74.88 273 ASP A O 1
ATOM 2096 N N . LEU A 1 274 ? -13.841 -13.819 22.972 1.00 53.78 274 LEU A N 1
ATOM 2097 C CA . LEU A 1 274 ? -12.998 -15.025 22.960 1.00 53.78 274 LEU A CA 1
ATOM 2098 C C . LEU A 1 274 ? -13.483 -16.092 21.954 1.00 53.78 274 LEU A C 1
ATOM 2100 O O . LEU A 1 274 ? -12.732 -17.010 21.628 1.00 53.78 274 LEU A O 1
ATOM 2104 N N . SER A 1 275 ? -14.719 -15.987 21.460 1.00 55.34 275 SER A N 1
ATOM 2105 C CA . SER A 1 275 ? -15.278 -16.844 20.409 1.00 55.34 275 SER A CA 1
ATOM 2106 C C . SER A 1 275 ? -14.756 -16.531 19.002 1.00 55.34 275 SER A C 1
ATOM 2108 O O . SER A 1 275 ? -14.764 -17.426 18.159 1.00 55.34 275 SER A O 1
ATOM 2110 N N . ASP A 1 276 ? -14.260 -15.316 18.756 1.00 42.09 276 ASP A N 1
ATOM 2111 C CA . ASP A 1 276 ? -13.822 -14.858 17.428 1.00 42.09 276 ASP A CA 1
ATOM 2112 C C . ASP A 1 276 ? -12.344 -15.178 17.149 1.00 42.09 276 ASP A C 1
ATOM 2114 O O . ASP A 1 276 ? -11.918 -15.276 15.997 1.00 42.09 276 ASP A O 1
ATOM 2118 N N . LEU A 1 277 ? -11.559 -15.454 18.197 1.00 42.44 277 LEU A N 1
ATOM 2119 C CA . LEU A 1 277 ? -10.151 -15.869 18.101 1.00 42.44 277 LEU A CA 1
ATOM 2120 C C . LEU A 1 277 ? -9.961 -17.266 17.478 1.00 42.44 277 LEU A C 1
ATOM 2122 O O . LEU A 1 277 ? -8.843 -17.637 17.129 1.00 42.44 277 LEU A O 1
ATOM 2126 N N . ALA A 1 278 ? -11.036 -18.044 17.320 1.00 37.78 278 ALA A N 1
ATOM 2127 C CA . ALA A 1 278 ? -11.000 -19.374 16.711 1.00 37.78 278 ALA A CA 1
ATOM 2128 C C . ALA A 1 278 ? -11.135 -19.362 15.173 1.00 37.78 278 ALA A C 1
ATOM 2130 O O . ALA A 1 278 ? -10.977 -20.413 14.551 1.00 37.78 278 ALA A O 1
ATOM 2131 N N . ALA A 1 279 ? -11.427 -18.209 14.554 1.00 39.12 279 ALA A N 1
ATOM 2132 C CA . ALA A 1 279 ? -11.727 -18.113 13.120 1.00 39.12 279 ALA A CA 1
ATOM 2133 C C . ALA A 1 279 ? -10.624 -17.453 12.266 1.00 39.12 279 ALA A C 1
ATOM 2135 O O . ALA A 1 279 ? -10.724 -17.452 11.040 1.00 39.12 279 ALA A O 1
ATOM 2136 N N . GLY A 1 280 ? -9.565 -16.915 12.878 1.00 37.09 280 GLY A N 1
ATOM 2137 C CA . GLY A 1 280 ? -8.417 -16.354 12.163 1.00 37.09 280 GLY A CA 1
ATOM 2138 C C . GLY A 1 280 ? -7.266 -17.351 12.094 1.00 37.09 280 GLY A C 1
ATOM 2139 O O . GLY A 1 280 ? -6.641 -17.643 13.112 1.00 37.09 280 GLY A O 1
ATOM 2140 N N . GLU A 1 281 ? -6.963 -17.873 10.905 1.00 40.59 281 GLU A N 1
ATOM 2141 C CA . GLU A 1 281 ? -5.732 -18.632 10.675 1.00 40.59 281 GLU A CA 1
ATOM 2142 C C . GLU A 1 281 ? -4.515 -17.824 11.166 1.00 40.59 281 GLU A C 1
ATOM 2144 O O . GLU A 1 281 ? -4.254 -16.725 10.679 1.00 40.59 281 GLU A O 1
ATOM 2149 N N . GLY A 1 282 ? -3.759 -18.378 12.124 1.00 44.75 282 GLY A N 1
ATOM 2150 C CA . GLY A 1 282 ? -2.384 -17.948 12.394 1.00 44.75 282 GLY A CA 1
ATOM 2151 C C . GLY A 1 282 ? -2.042 -17.365 13.767 1.00 44.75 282 GLY A C 1
ATOM 2152 O O . GLY A 1 282 ? -0.919 -16.888 13.911 1.00 44.75 282 GLY A O 1
ATOM 2153 N N . VAL A 1 283 ? -2.899 -17.425 14.793 1.00 39.03 283 VAL A N 1
ATOM 2154 C CA . VAL A 1 283 ? -2.454 -17.079 16.161 1.00 39.03 283 VAL A CA 1
ATOM 2155 C C . VAL A 1 283 ? -1.910 -18.322 16.868 1.00 39.03 283 VAL A C 1
ATOM 2157 O O . VAL A 1 283 ? -2.629 -19.276 17.161 1.00 39.03 283 VAL A O 1
ATOM 2160 N N . SER A 1 284 ? -0.603 -18.315 17.134 1.00 35.50 284 SER A N 1
ATOM 2161 C CA . SER A 1 284 ? 0.053 -19.274 18.025 1.00 35.50 284 SER A CA 1
ATOM 2162 C C . SER A 1 284 ? -0.586 -19.192 19.415 1.00 35.50 284 SER A C 1
ATOM 2164 O O . SER A 1 284 ? -0.526 -18.161 20.078 1.00 35.50 284 SER A O 1
ATOM 2166 N N . VAL A 1 285 ? -1.145 -20.311 19.874 1.00 42.28 285 VAL A N 1
ATOM 2167 C CA . VAL A 1 285 ? -1.894 -20.481 21.137 1.00 42.28 285 VAL A CA 1
ATOM 2168 C C . VAL A 1 285 ? -1.039 -20.248 22.405 1.00 42.28 285 VAL A C 1
ATOM 2170 O O . VAL A 1 285 ? -1.526 -20.393 23.519 1.00 42.28 285 VAL A O 1
ATOM 2173 N N . ASN A 1 286 ? 0.238 -19.877 22.274 1.00 37.38 286 ASN A N 1
ATOM 2174 C CA . ASN A 1 286 ? 1.182 -19.797 23.394 1.00 37.38 286 ASN A CA 1
ATOM 2175 C C . ASN A 1 2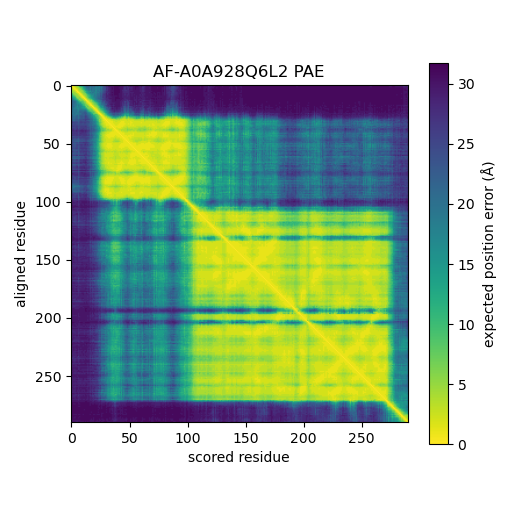86 ? 1.320 -18.420 24.066 1.00 37.38 286 ASN A C 1
ATOM 2177 O O . ASN A 1 286 ? 2.146 -18.299 24.966 1.00 37.38 286 ASN A O 1
ATOM 2181 N N . GLU A 1 287 ? 0.537 -17.407 23.692 1.00 41.75 287 GLU A N 1
ATOM 2182 C CA . GLU A 1 287 ? 0.650 -16.062 24.296 1.00 41.75 287 GLU A CA 1
ATOM 2183 C C . GLU A 1 287 ? -0.593 -15.615 25.080 1.00 41.75 287 GLU A C 1
ATOM 2185 O O . GLU A 1 287 ? -0.707 -14.468 25.496 1.00 41.75 287 GLU A O 1
ATOM 2190 N N . ILE A 1 288 ? -1.523 -16.534 25.350 1.00 47.38 288 ILE A N 1
ATOM 2191 C CA . ILE A 1 288 ? -2.691 -16.264 26.189 1.00 47.38 288 ILE A CA 1
ATOM 2192 C C . ILE A 1 288 ? -2.477 -16.990 27.510 1.00 47.38 288 ILE A C 1
ATOM 2194 O O . ILE A 1 288 ? -2.817 -18.163 27.624 1.00 47.38 288 ILE A O 1
ATOM 2198 N N . MET A 1 289 ? -1.836 -16.299 28.454 1.00 38.69 289 MET A N 1
ATOM 2199 C CA . MET A 1 289 ? -1.929 -16.417 29.919 1.00 38.69 289 MET A CA 1
ATOM 2200 C C . MET A 1 289 ? -0.634 -15.856 30.515 1.00 38.69 289 MET A C 1
ATOM 2202 O O . MET A 1 289 ? 0.240 -16.631 30.898 1.00 38.69 289 MET A O 1
ATOM 2206 N N . LEU A 1 290 ? -0.517 -14.527 30.571 1.00 34.56 290 LEU A N 1
ATOM 2207 C CA . LEU A 1 290 ? 0.168 -13.768 31.626 1.00 34.56 290 LEU A CA 1
ATOM 2208 C C . LEU A 1 290 ? -0.218 -12.288 31.533 1.00 34.56 290 LEU A C 1
ATOM 2210 O O . LEU A 1 290 ? -0.262 -11.769 30.399 1.00 34.56 290 LEU A O 1
#

Secondary structure (DSSP, 8-state):
------------S-------------PPPPPPPEEEEETTEEEEE-STTPEEEEESBSPPP-TTSEE--S-EE--S-EEEEEEEEETTEEPPPEEEEEPSS--TT-TT-HHHHHHHHHHPPTT-EEEEE-SS--EE-HHHHHHHTTS--EEEEE-GGG-EEEEEEEEESS---EE--EEES--S-HHHHTTS-SSEEEEEEE---SEEEEEEEEEEE--GGGTTSEEEEEEEETTTTEEEEEEEEE-BTTEEEEEEEE--EEEEEEESS----TTGGGSSTT--GGGS--